Protein AF-A0A142X2Q5-F1 (afdb_monomer_lite)

pLDDT: mean 90.42, std 8.07, range [52.78, 98.62]

Secondary structure (DSSP, 8-state):
-EEEEEEEEEEEETTT-PBP--HHHHHHHTT-EE-SS-HHHH---TTTTTS--EEEEEEEEEEGGGTEEEEEEEEE-SSPPPHHHHHHHHHHHHHHHHTTTTTTTTHHHHHHHTEEEESS-TT-TT----EEEEE-------TTTTHHHHHHTT-HHHHHHHHHTT-----EETTEEHHHHHHHTT-HHHHHHHHHHT--SS---TT---HHHHGGGS-HHHHHHHHHHHHHTT--TT---TTS--HHHHHHHTT-HHHHHHHHHHTT-

Structure (mmCIF, N/CA/C/O backbone):
data_AF-A0A142X2Q5-F1
#
_entry.id   AF-A0A142X2Q5-F1
#
loop_
_atom_site.group_PDB
_atom_site.id
_atom_site.type_symbol
_atom_site.label_atom_id
_atom_site.label_alt_id
_atom_site.label_comp_id
_atom_site.label_asym_id
_atom_site.label_entity_id
_atom_site.label_seq_id
_atom_site.pdbx_PDB_ins_code
_atom_site.Cartn_x
_atom_site.Cartn_y
_atom_site.Cartn_z
_atom_site.occupancy
_atom_site.B_iso_or_equiv
_atom_site.auth_seq_id
_atom_site.auth_comp_id
_atom_site.auth_asym_id
_atom_site.auth_atom_id
_atom_site.pdbx_PDB_model_num
ATOM 1 N N . MET A 1 1 ? -15.231 -9.203 2.018 1.00 94.94 1 MET A N 1
ATOM 2 C CA . MET A 1 1 ? -15.460 -9.462 3.4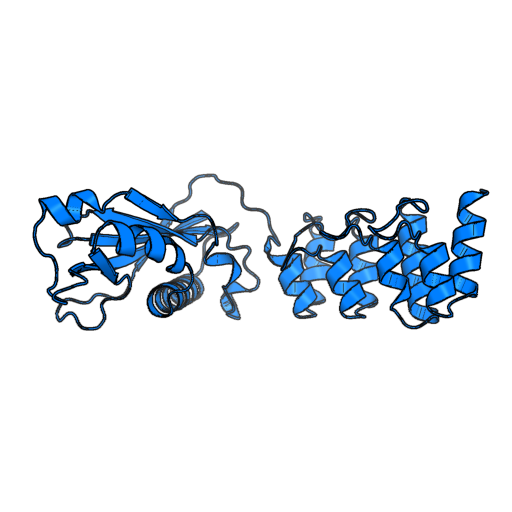57 1.00 94.94 1 MET A CA 1
ATOM 3 C C . MET A 1 1 ? -15.156 -8.205 4.251 1.00 94.94 1 MET A C 1
ATOM 5 O O . MET A 1 1 ? -14.007 -7.770 4.242 1.00 94.94 1 MET A O 1
ATOM 9 N N . LYS A 1 2 ? -16.157 -7.615 4.906 1.00 97.12 2 LYS A N 1
ATOM 10 C CA . LYS A 1 2 ? -15.974 -6.510 5.853 1.00 97.12 2 LYS A CA 1
ATOM 11 C C . LYS A 1 2 ? -15.627 -7.072 7.226 1.00 97.12 2 LYS A C 1
ATOM 13 O O . LYS A 1 2 ? -16.214 -8.064 7.649 1.00 97.12 2 LYS A O 1
ATOM 18 N N . ILE A 1 3 ? -14.685 -6.437 7.911 1.00 97.88 3 ILE A N 1
ATOM 19 C CA . ILE A 1 3 ? -14.237 -6.829 9.246 1.00 97.88 3 ILE A CA 1
ATOM 20 C C . ILE A 1 3 ? -14.350 -5.606 10.151 1.00 97.88 3 ILE A C 1
ATOM 22 O O . ILE A 1 3 ? -13.790 -4.552 9.852 1.00 97.88 3 ILE A O 1
ATOM 26 N N . LEU A 1 4 ? -15.095 -5.739 11.239 1.00 97.19 4 LEU A N 1
ATOM 27 C CA . LEU A 1 4 ? -15.296 -4.696 12.236 1.00 97.19 4 LEU A CA 1
ATOM 28 C C . LEU A 1 4 ? -14.531 -5.084 13.491 1.00 97.19 4 LEU A C 1
ATOM 30 O O . LEU A 1 4 ? -14.943 -6.014 14.178 1.00 97.19 4 LEU A O 1
ATOM 34 N N . VAL A 1 5 ? -13.441 -4.382 13.791 1.00 97.56 5 VAL A N 1
ATOM 35 C CA . VAL A 1 5 ? -12.768 -4.512 15.088 1.00 97.56 5 VAL A CA 1
ATOM 36 C C . VAL A 1 5 ? -13.335 -3.437 15.999 1.00 97.56 5 VAL A C 1
ATOM 38 O O . VAL A 1 5 ? -13.248 -2.258 15.667 1.00 97.56 5 VAL A O 1
ATOM 41 N N . SER A 1 6 ? -13.942 -3.820 17.122 1.00 95.69 6 SER A N 1
ATOM 42 C CA . SER A 1 6 ? -14.548 -2.870 18.057 1.00 95.69 6 SER A CA 1
ATOM 43 C C . SER A 1 6 ? -14.097 -3.100 19.494 1.00 95.69 6 SER A C 1
ATOM 45 O O . SER A 1 6 ? -14.111 -4.228 19.985 1.00 95.69 6 SER A O 1
ATOM 47 N N . GLY A 1 7 ? -13.756 -2.016 20.184 1.00 94.31 7 GLY A N 1
ATOM 48 C CA . GLY A 1 7 ? -13.313 -2.017 21.577 1.00 94.31 7 GLY A CA 1
ATOM 49 C C . GLY A 1 7 ? -14.010 -0.942 22.399 1.00 94.31 7 GLY A C 1
ATOM 50 O O . GLY A 1 7 ? -14.735 -0.099 21.866 1.00 94.31 7 GLY A O 1
ATOM 51 N N . GLN A 1 8 ? -13.815 -0.984 23.713 1.00 93.12 8 GLN A N 1
ATOM 52 C CA . GLN A 1 8 ? -14.229 0.109 24.590 1.00 93.12 8 GLN A CA 1
ATOM 53 C C . GLN A 1 8 ? -13.324 1.321 24.374 1.00 93.12 8 GLN A C 1
ATOM 55 O O . GLN A 1 8 ? -12.124 1.168 24.186 1.00 93.12 8 GLN A O 1
ATOM 60 N N . ALA A 1 9 ? -13.903 2.513 24.457 1.00 92.31 9 ALA A N 1
ATOM 61 C CA . ALA A 1 9 ? -13.169 3.768 24.494 1.00 92.31 9 ALA A CA 1
ATOM 62 C C . ALA A 1 9 ? -13.617 4.578 25.712 1.00 92.31 9 ALA A C 1
ATOM 64 O O . ALA A 1 9 ? -14.703 4.373 26.268 1.00 92.31 9 ALA A O 1
ATOM 65 N N . SER A 1 10 ? -12.790 5.518 26.139 1.00 91.19 10 SER A N 1
ATOM 66 C CA . SER A 1 10 ? -13.139 6.460 27.191 1.00 91.19 10 SER A CA 1
ATOM 67 C C . SER A 1 10 ? -12.768 7.880 26.798 1.00 91.19 10 SER A C 1
ATOM 69 O O . SER A 1 10 ? -12.030 8.111 25.845 1.00 91.19 10 SER A O 1
ATOM 71 N N . ALA A 1 11 ? -13.351 8.834 27.510 1.00 91.62 11 ALA A N 1
ATOM 72 C CA . ALA A 1 11 ? -13.039 10.238 27.352 1.00 91.62 11 ALA A CA 1
ATOM 73 C C . ALA A 1 11 ? -12.718 10.818 28.724 1.00 91.62 11 ALA A C 1
ATOM 75 O O . ALA A 1 11 ? -13.330 10.422 29.723 1.00 91.62 11 ALA A O 1
ATOM 76 N N . HIS A 1 12 ? -11.790 11.757 28.772 1.00 91.50 12 HIS A N 1
ATOM 77 C CA . HIS A 1 12 ? -11.437 12.493 29.974 1.00 91.50 12 HIS A CA 1
ATOM 78 C C . HIS A 1 12 ? -11.366 13.986 29.670 1.00 91.50 12 HIS A C 1
ATOM 80 O O . HIS A 1 12 ? -11.216 14.405 28.528 1.00 91.50 12 HIS A O 1
ATOM 86 N N . ASP A 1 13 ? -11.557 14.794 30.698 1.00 91.38 13 ASP A N 1
ATOM 87 C CA . ASP A 1 13 ? -11.368 16.237 30.611 1.00 91.38 13 ASP A CA 1
ATOM 88 C C . ASP A 1 13 ? -9.861 16.544 30.663 1.00 91.38 13 ASP A C 1
ATOM 90 O O . ASP A 1 13 ? -9.181 16.103 31.591 1.00 91.38 13 ASP A O 1
ATOM 94 N N . ASP A 1 14 ? -9.326 17.257 29.669 1.00 89.12 14 ASP A N 1
ATOM 95 C CA . ASP A 1 14 ? -7.872 17.466 29.526 1.00 89.12 14 ASP A CA 1
ATOM 96 C C . ASP A 1 14 ? -7.277 18.344 30.637 1.00 89.12 14 ASP A C 1
ATOM 98 O O . ASP A 1 14 ? -6.094 18.230 30.965 1.00 89.12 14 ASP A O 1
ATOM 102 N N . GLU A 1 15 ? -8.078 19.230 31.240 1.00 88.25 15 GLU A N 1
ATOM 103 C CA . GLU A 1 15 ? -7.608 20.106 32.318 1.00 88.25 15 GLU A CA 1
ATOM 104 C C . GLU A 1 15 ? -7.522 19.363 33.653 1.00 88.25 15 GLU A C 1
ATOM 106 O O . GLU A 1 15 ? -6.593 19.574 34.439 1.00 88.25 15 GLU A O 1
ATOM 111 N N . THR A 1 16 ? -8.513 18.519 33.935 1.00 91.56 16 THR A N 1
ATOM 112 C CA . THR A 1 16 ? -8.680 17.872 35.244 1.00 91.56 16 THR A CA 1
ATOM 113 C C . THR A 1 16 ? -8.205 16.421 35.275 1.00 91.56 16 THR A C 1
ATOM 115 O O . THR A 1 16 ? -7.905 15.903 36.353 1.00 91.56 16 THR A O 1
ATOM 118 N N . GLY A 1 17 ? -8.130 15.760 34.119 1.00 88.56 17 GLY A N 1
ATOM 119 C CA . GLY A 1 17 ? -7.893 14.322 33.982 1.00 88.56 17 GLY A CA 1
ATOM 120 C C . GLY A 1 17 ? -9.069 13.455 34.444 1.00 88.56 17 GLY A C 1
ATOM 121 O O . GLY A 1 17 ? -8.927 12.236 34.553 1.00 88.56 17 GLY A O 1
ATOM 122 N N . GLU A 1 18 ? -10.224 14.049 34.764 1.00 90.94 18 GLU A N 1
ATOM 123 C CA . GLU A 1 18 ? -11.390 13.300 35.230 1.00 90.94 18 GLU A CA 1
ATOM 124 C C . GLU A 1 18 ? -12.073 12.566 34.070 1.00 90.94 18 GLU A C 1
ATOM 126 O O . GLU A 1 18 ? -12.348 13.143 33.017 1.00 90.94 18 GLU A O 1
ATOM 131 N N . ILE A 1 19 ? -12.402 11.287 34.283 1.00 90.12 19 ILE A N 1
ATOM 132 C CA . ILE A 1 19 ? -13.133 10.482 33.299 1.00 90.12 19 ILE A CA 1
ATOM 133 C C . ILE A 1 19 ? -14.543 11.051 33.118 1.00 90.12 19 ILE A C 1
ATOM 135 O O . ILE A 1 19 ? -15.330 11.165 34.064 1.00 90.12 19 ILE A O 1
ATOM 139 N N . ILE A 1 20 ? -14.902 11.332 31.870 1.00 89.81 20 ILE A N 1
ATOM 140 C CA . ILE A 1 20 ? -16.230 11.796 31.492 1.00 89.81 20 ILE A CA 1
ATOM 141 C C . ILE A 1 20 ? -17.188 10.603 31.506 1.00 89.81 20 ILE A C 1
ATOM 143 O O . ILE A 1 20 ? -17.028 9.629 30.776 1.00 89.81 20 ILE A O 1
ATOM 147 N N . THR A 1 21 ? -18.231 10.699 32.329 1.00 87.94 21 THR A N 1
ATOM 148 C CA . THR A 1 21 ? -19.300 9.687 32.435 1.00 87.94 21 THR A CA 1
ATOM 149 C C . THR A 1 21 ? -20.682 10.233 32.063 1.00 87.94 21 THR A C 1
ATOM 151 O O . THR A 1 21 ? -21.655 9.482 31.997 1.00 87.94 21 THR A O 1
ATOM 154 N N . ASP A 1 22 ? -20.783 11.537 31.786 1.00 88.81 22 ASP A N 1
ATOM 155 C CA . ASP A 1 22 ? -22.031 12.176 31.373 1.00 88.81 22 ASP A CA 1
ATOM 156 C C . ASP A 1 22 ? -22.468 11.696 29.981 1.00 88.81 22 ASP A C 1
ATOM 158 O O . ASP A 1 22 ? -21.784 11.905 28.980 1.00 88.81 22 ASP A O 1
ATOM 162 N N . ALA A 1 23 ? -23.647 11.080 29.908 1.00 87.19 23 ALA A N 1
ATOM 163 C CA . ALA A 1 23 ? -24.139 10.466 28.679 1.00 87.19 23 ALA A CA 1
ATOM 164 C C . ALA A 1 23 ? -24.395 11.475 27.547 1.00 87.19 23 ALA A C 1
ATOM 166 O O . ALA A 1 23 ? -24.290 11.107 26.379 1.00 87.19 23 ALA A O 1
ATOM 167 N N . ALA A 1 24 ? -24.743 12.731 27.851 1.00 87.56 24 ALA A N 1
ATOM 168 C CA . ALA A 1 24 ? -24.970 13.739 26.816 1.00 87.56 24 ALA A CA 1
ATOM 169 C C . ALA A 1 24 ? -23.646 14.176 26.178 1.00 87.56 24 ALA A C 1
ATOM 171 O O . ALA A 1 24 ? -23.563 14.260 24.951 1.00 87.56 24 ALA A O 1
ATOM 172 N N . ARG A 1 25 ? -22.609 14.380 27.000 1.00 87.94 25 ARG A N 1
ATOM 173 C CA . ARG A 1 25 ? -21.241 14.635 26.540 1.00 87.94 25 ARG A CA 1
ATOM 174 C C . ARG A 1 25 ? -20.706 13.465 25.729 1.00 87.94 25 ARG A C 1
ATOM 176 O O . ARG A 1 25 ? -20.352 13.669 24.575 1.00 87.94 25 ARG A O 1
ATOM 183 N N . LEU A 1 26 ? -20.741 12.243 26.258 1.00 88.69 26 LEU A N 1
ATOM 184 C CA . LEU A 1 26 ? -20.259 11.063 25.529 1.00 88.69 26 LEU A CA 1
ATOM 185 C C . LEU A 1 26 ? -21.012 10.866 24.205 1.00 88.69 26 LEU A C 1
ATOM 187 O O . LEU A 1 26 ? -20.400 10.631 23.169 1.00 88.69 26 LEU A O 1
ATOM 191 N N . ARG A 1 27 ? -22.333 11.068 24.186 1.00 88.88 27 ARG A N 1
ATOM 192 C CA . ARG A 1 27 ? -23.116 10.999 22.946 1.00 88.88 27 ARG A CA 1
ATOM 193 C C . ARG A 1 27 ? -22.677 12.020 21.895 1.00 88.88 27 ARG A C 1
ATOM 195 O O . ARG A 1 27 ? -22.766 11.708 20.713 1.00 88.88 27 ARG A O 1
ATOM 202 N N . SER A 1 28 ? -22.229 13.212 22.296 1.00 88.12 28 SER A N 1
ATOM 203 C CA . SER A 1 28 ? -21.720 14.217 21.350 1.00 88.12 28 SER A CA 1
ATOM 204 C C . SER A 1 28 ? -20.393 13.833 20.691 1.00 88.12 28 SER A C 1
ATOM 206 O O . SER A 1 28 ? -20.084 14.388 19.643 1.00 88.12 28 SER A O 1
ATOM 208 N N . LEU A 1 29 ? -19.657 12.870 21.260 1.00 88.12 29 LEU A N 1
ATOM 209 C CA . LEU A 1 29 ? -18.415 12.342 20.681 1.00 88.12 29 LEU A CA 1
ATOM 210 C C . LEU A 1 29 ? -18.677 11.219 19.666 1.00 88.12 29 LEU A C 1
ATOM 212 O O . LEU A 1 29 ? -17.798 10.854 18.891 1.00 88.12 29 LEU A O 1
ATOM 216 N N . GLY A 1 30 ? -19.887 10.653 19.662 1.00 88.62 30 GLY A N 1
ATOM 217 C CA . GLY A 1 30 ? -20.271 9.629 18.699 1.00 88.62 30 GLY A CA 1
ATOM 218 C C . GLY A 1 30 ? -20.310 10.183 17.272 1.00 88.62 30 GLY A C 1
ATOM 219 O O . GLY A 1 30 ? -20.960 11.195 17.013 1.00 88.62 30 GLY A O 1
ATOM 220 N N . GLY A 1 31 ? -19.663 9.481 16.346 1.00 87.75 31 GLY A N 1
ATOM 221 C CA . GLY A 1 31 ? -19.525 9.857 14.939 1.00 87.75 31 GLY A CA 1
ATOM 222 C C . GLY A 1 31 ? -18.232 10.607 14.616 1.00 87.75 31 GLY A C 1
ATOM 223 O O . GLY A 1 31 ? -18.026 10.961 13.456 1.00 87.75 31 GLY A O 1
ATOM 224 N N . LEU A 1 32 ? -17.358 10.847 15.603 1.00 89.56 32 LEU A N 1
ATOM 225 C CA . LEU A 1 32 ? -15.990 11.281 15.328 1.00 89.56 32 LEU A CA 1
ATOM 226 C C . LEU A 1 32 ? -15.282 10.185 14.535 1.00 89.56 32 LEU A C 1
ATOM 228 O O . LEU A 1 32 ? -15.190 9.046 14.989 1.00 89.56 32 LEU A O 1
ATOM 232 N N . ARG A 1 33 ? -14.807 10.526 13.338 1.00 90.81 33 ARG A N 1
ATOM 233 C CA . ARG A 1 33 ? -14.212 9.577 12.401 1.00 90.81 33 ARG A CA 1
ATOM 234 C C . ARG A 1 33 ? -12.959 10.158 11.774 1.00 90.81 33 ARG A C 1
ATOM 236 O O . ARG A 1 33 ? -12.953 11.322 11.379 1.00 90.81 33 ARG A O 1
ATOM 243 N N . TYR A 1 34 ? -11.956 9.308 11.606 1.00 86.94 34 TYR A N 1
ATOM 244 C CA . TYR A 1 34 ? -10.753 9.608 10.852 1.00 86.94 34 TYR A CA 1
ATOM 245 C C . TYR A 1 34 ? -10.461 8.545 9.799 1.00 86.94 34 TYR A C 1
ATOM 247 O O . TYR A 1 34 ? -10.391 7.350 10.086 1.00 86.94 34 TYR A O 1
ATOM 255 N N . ASP A 1 35 ? -10.264 9.006 8.569 1.00 86.75 35 ASP A N 1
ATOM 256 C CA . ASP A 1 35 ? -9.934 8.197 7.398 1.00 86.75 35 ASP A CA 1
ATOM 257 C C . ASP A 1 35 ? -8.732 8.748 6.608 1.00 86.75 35 ASP A C 1
ATOM 259 O O . ASP A 1 35 ? -8.441 8.261 5.515 1.00 86.75 35 ASP A O 1
ATOM 263 N N . GLY A 1 36 ? -8.025 9.743 7.162 1.00 79.50 36 GLY A N 1
ATOM 264 C CA . GLY A 1 36 ? -6.886 10.397 6.514 1.00 79.50 36 GLY A CA 1
ATOM 265 C C . GLY A 1 36 ? -5.633 9.524 6.455 1.00 79.50 36 GLY A C 1
ATOM 266 O O . GLY A 1 36 ? -4.921 9.542 5.451 1.00 79.50 36 GLY A O 1
ATOM 267 N N . ASP A 1 37 ? -5.393 8.728 7.496 1.00 80.88 37 ASP A N 1
ATOM 268 C CA . ASP A 1 37 ? -4.313 7.750 7.546 1.00 80.88 37 ASP A CA 1
ATOM 269 C C . ASP A 1 37 ? -4.813 6.441 8.160 1.00 80.88 37 ASP A C 1
ATOM 271 O O . ASP A 1 37 ? -5.274 6.385 9.298 1.00 80.88 37 ASP A O 1
ATOM 275 N N . LEU A 1 38 ? -4.805 5.392 7.344 1.00 87.88 38 LEU A N 1
ATOM 276 C CA . LEU A 1 38 ? -5.559 4.170 7.583 1.00 87.88 38 LEU A CA 1
ATOM 277 C C . LEU A 1 38 ? -4.715 3.120 8.311 1.00 87.88 38 LEU A C 1
ATOM 279 O O . LEU A 1 38 ? -3.619 2.777 7.859 1.00 87.88 38 LEU A O 1
ATOM 283 N N . CYS A 1 39 ? -5.270 2.504 9.359 1.00 89.06 39 CYS A N 1
ATOM 284 C CA . CYS A 1 39 ? -4.606 1.457 10.144 1.00 89.06 39 CYS A CA 1
ATOM 285 C C . CYS A 1 39 ? -4.063 0.292 9.291 1.00 89.06 39 CYS A C 1
ATOM 287 O O . CYS A 1 39 ? -2.997 -0.256 9.591 1.00 89.06 39 CYS A O 1
ATOM 289 N N . ALA A 1 40 ? -4.736 -0.070 8.186 1.00 89.38 40 ALA A N 1
ATOM 290 C CA . ALA A 1 40 ? -4.278 -1.146 7.302 1.00 89.38 40 ALA A CA 1
ATOM 291 C C . ALA A 1 40 ? -2.898 -0.887 6.670 1.00 89.38 40 ALA A C 1
ATOM 293 O O . ALA A 1 40 ? -2.189 -1.843 6.352 1.00 89.38 40 ALA A O 1
ATOM 294 N N . ASN A 1 41 ? -2.484 0.377 6.515 1.00 82.75 41 ASN A N 1
ATOM 295 C CA . ASN A 1 41 ? -1.169 0.736 5.966 1.00 82.75 41 ASN A CA 1
ATOM 296 C C . ASN A 1 41 ? -0.024 0.258 6.876 1.00 82.75 41 ASN A C 1
ATOM 298 O O . ASN A 1 41 ? 1.065 -0.112 6.415 1.00 82.75 41 ASN A O 1
ATOM 302 N N . TYR A 1 42 ? -0.300 0.206 8.177 1.00 83.50 42 TYR A N 1
ATOM 303 C CA . TYR A 1 42 ? 0.665 -0.086 9.227 1.00 83.50 42 TYR A CA 1
ATOM 304 C C . TYR A 1 42 ? 0.683 -1.551 9.651 1.00 83.50 42 TYR A C 1
ATOM 306 O O . TYR A 1 42 ? 1.572 -1.931 10.405 1.00 83.50 42 TYR A O 1
ATOM 314 N N . LEU A 1 43 ? -0.219 -2.391 9.128 1.00 87.31 43 LEU A N 1
ATOM 315 C CA . LEU A 1 43 ? -0.232 -3.815 9.459 1.00 87.31 43 LEU A CA 1
ATOM 316 C C . LEU A 1 43 ? 1.101 -4.464 9.076 1.00 87.31 43 LEU A C 1
ATOM 318 O O . LEU A 1 43 ? 1.515 -4.432 7.911 1.00 87.31 43 LEU A O 1
ATOM 322 N N . ASP A 1 44 ? 1.775 -5.052 10.053 1.00 80.88 44 ASP A N 1
ATOM 323 C CA . ASP A 1 44 ? 3.022 -5.782 9.867 1.00 80.88 44 ASP A CA 1
ATOM 324 C C . ASP A 1 44 ? 3.030 -7.050 10.719 1.00 80.88 44 ASP A C 1
ATOM 326 O O . ASP A 1 44 ? 3.631 -7.124 11.788 1.00 80.88 44 ASP A O 1
ATOM 330 N N . HIS A 1 45 ? 2.324 -8.068 10.232 1.00 84.50 45 HIS A N 1
ATOM 331 C CA . HIS A 1 45 ? 2.247 -9.363 10.896 1.00 84.50 45 HIS A CA 1
ATOM 332 C C . HIS A 1 45 ? 2.249 -10.478 9.864 1.00 84.50 45 HIS A C 1
ATOM 334 O O . HIS A 1 45 ? 1.551 -10.396 8.853 1.00 84.50 45 HIS A O 1
ATOM 340 N N . GLU A 1 46 ? 3.016 -11.537 10.122 1.00 80.50 46 GLU A N 1
ATOM 341 C CA . GLU A 1 46 ? 3.245 -12.628 9.166 1.00 80.50 46 GLU A CA 1
ATOM 342 C C . GLU A 1 46 ? 1.940 -13.233 8.642 1.00 80.50 46 GLU A C 1
ATOM 344 O O . GLU A 1 46 ? 1.809 -13.467 7.446 1.00 80.50 46 GLU A O 1
ATOM 349 N N . GLN A 1 47 ? 0.942 -13.400 9.512 1.00 83.38 47 GLN A N 1
ATOM 350 C CA . GLN A 1 47 ? -0.350 -13.972 9.123 1.00 83.38 47 GLN A CA 1
ATOM 351 C C . GLN A 1 47 ? -1.222 -13.037 8.276 1.00 83.38 47 GLN A C 1
ATOM 353 O O . GLN A 1 47 ? -2.140 -13.517 7.619 1.00 83.38 47 GLN A O 1
ATOM 358 N N . LEU A 1 48 ? -0.969 -11.724 8.308 1.00 85.69 48 LEU A N 1
ATOM 359 C CA . LEU A 1 48 ? -1.777 -10.717 7.613 1.00 85.69 48 LEU A CA 1
ATOM 360 C C . LEU A 1 48 ? -1.096 -10.177 6.357 1.00 85.69 48 LEU A C 1
ATOM 362 O O . LEU A 1 48 ? -1.781 -9.700 5.462 1.00 85.69 48 LEU A O 1
ATOM 366 N N . ASN A 1 49 ? 0.235 -10.253 6.281 1.00 76.69 49 ASN A N 1
ATOM 367 C CA . ASN A 1 49 ? 1.037 -9.640 5.218 1.00 76.69 49 ASN A CA 1
ATOM 368 C C . ASN A 1 49 ? 0.657 -10.122 3.809 1.00 76.69 49 ASN A C 1
ATOM 370 O O . ASN A 1 49 ? 0.788 -9.363 2.851 1.00 76.69 49 ASN A O 1
ATOM 374 N N . ASP A 1 50 ? 0.165 -11.355 3.697 1.00 75.50 50 ASP A N 1
ATOM 375 C CA . ASP A 1 50 ? -0.229 -11.955 2.421 1.00 75.50 50 ASP A CA 1
ATOM 376 C C . ASP A 1 50 ? -1.756 -11.865 2.183 1.00 75.50 50 ASP A C 1
ATOM 378 O O . ASP A 1 50 ? -2.274 -12.333 1.169 1.00 75.50 50 ASP A O 1
ATOM 382 N N . ILE A 1 51 ? -2.491 -11.213 3.094 1.00 82.25 51 ILE A N 1
ATOM 383 C CA . ILE A 1 51 ? -3.920 -10.916 2.970 1.00 82.25 51 ILE A CA 1
ATOM 384 C C . ILE A 1 51 ? -4.066 -9.450 2.570 1.00 82.25 51 ILE A C 1
ATOM 386 O O . ILE A 1 51 ? -3.498 -8.548 3.179 1.00 82.25 51 ILE A O 1
ATOM 390 N N . SER A 1 52 ? -4.857 -9.178 1.535 1.00 87.69 52 SER A N 1
ATOM 391 C CA . SER A 1 52 ? -5.084 -7.806 1.055 1.00 87.69 52 SER A CA 1
ATOM 392 C C . SER A 1 52 ? -6.099 -7.066 1.925 1.00 87.69 52 SER A C 1
ATOM 394 O O . SER A 1 52 ? -7.186 -6.726 1.468 1.00 87.69 52 SER A O 1
ATOM 396 N N . ILE A 1 53 ? -5.753 -6.868 3.197 1.00 92.62 53 ILE A N 1
ATOM 397 C CA . ILE A 1 53 ? -6.579 -6.146 4.163 1.00 92.62 53 ILE A CA 1
ATOM 398 C C . ILE A 1 53 ? -6.442 -4.650 3.901 1.00 92.62 53 ILE A C 1
ATOM 400 O O . ILE A 1 53 ? -5.349 -4.112 3.998 1.00 92.62 53 ILE A O 1
ATOM 404 N N . VAL A 1 54 ? -7.533 -3.962 3.593 1.00 92.25 54 VAL 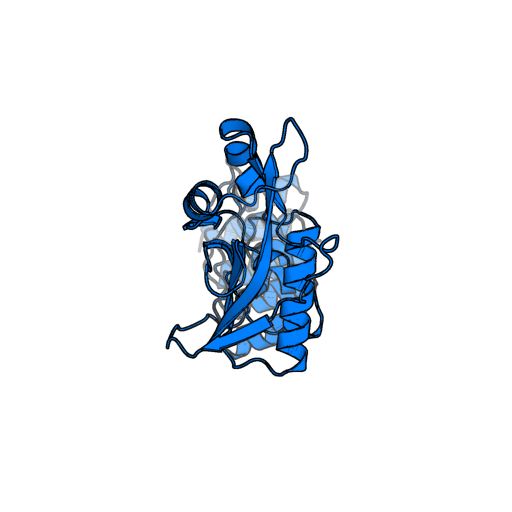A N 1
ATOM 405 C CA . VAL A 1 54 ? -7.564 -2.508 3.365 1.00 92.25 54 VAL A CA 1
ATOM 406 C C . VAL A 1 54 ? -8.500 -1.826 4.360 1.00 92.25 54 VAL A C 1
ATOM 408 O O . VAL A 1 54 ? -9.303 -2.490 5.010 1.00 92.25 54 VAL A O 1
ATOM 411 N N . GLY A 1 55 ? -8.440 -0.498 4.457 1.00 92.44 55 GLY A N 1
ATOM 412 C CA . GLY A 1 55 ? -9.258 0.266 5.402 1.00 92.44 55 GLY A CA 1
ATOM 413 C C . GLY A 1 55 ? -8.579 0.410 6.760 1.00 92.44 55 GLY A C 1
ATOM 414 O O . GLY A 1 55 ? -7.372 0.592 6.841 1.00 92.44 55 GLY A O 1
ATOM 415 N N . GLY A 1 56 ? -9.353 0.350 7.830 1.00 93.19 56 GLY A N 1
ATOM 416 C CA . GLY A 1 56 ? -8.904 0.673 9.175 1.00 93.19 56 GLY A CA 1
ATOM 417 C C . GLY A 1 56 ? -9.068 2.154 9.497 1.00 93.19 56 GLY A C 1
ATOM 418 O O . GLY A 1 56 ? -8.214 2.734 10.152 1.00 93.19 56 GLY A O 1
ATOM 419 N N . ALA A 1 57 ? -10.132 2.775 8.982 1.00 92.38 57 ALA A N 1
ATOM 420 C CA . ALA A 1 57 ? -10.572 4.077 9.472 1.00 92.38 57 ALA A CA 1
ATOM 421 C C . ALA A 1 57 ? -11.064 3.917 10.912 1.00 92.38 57 ALA A C 1
ATOM 423 O O . ALA A 1 57 ? -11.751 2.934 11.194 1.00 92.38 57 ALA A O 1
ATOM 424 N N . ILE A 1 58 ? -10.732 4.872 11.777 1.00 92.31 58 ILE A N 1
ATOM 425 C CA . ILE A 1 58 ? -11.091 4.856 13.196 1.00 92.31 58 ILE A CA 1
ATOM 426 C C . ILE A 1 58 ? -12.353 5.691 13.381 1.00 92.31 58 ILE A C 1
ATOM 428 O O . ILE A 1 58 ? -12.415 6.841 12.946 1.00 92.31 58 ILE A O 1
ATOM 432 N N . GLU A 1 59 ? -13.358 5.127 14.040 1.00 93.44 59 GLU A N 1
ATOM 433 C CA . GLU A 1 59 ? -14.595 5.817 14.389 1.00 93.44 59 GLU A CA 1
ATOM 434 C C . GLU A 1 59 ? -14.940 5.610 15.862 1.00 93.44 59 GLU A C 1
ATOM 436 O O . GLU A 1 59 ? -14.965 4.486 16.364 1.00 93.44 59 GLU A O 1
ATOM 441 N N . VAL A 1 60 ? -15.248 6.703 16.554 1.00 92.94 60 VAL A N 1
ATOM 442 C CA . VAL A 1 60 ? -15.795 6.676 17.907 1.00 92.94 60 VAL A CA 1
ATOM 443 C C . VAL A 1 60 ? -17.310 6.603 17.811 1.00 92.94 60 VAL A C 1
ATOM 445 O O . VAL A 1 60 ? -17.957 7.451 17.198 1.00 92.94 60 VAL A O 1
ATOM 448 N N . VAL A 1 61 ? -17.907 5.606 18.454 1.00 93.25 61 VAL A N 1
ATOM 449 C CA . VAL A 1 61 ? -19.353 5.383 18.453 1.00 93.25 61 VAL A CA 1
ATOM 450 C C . VAL A 1 61 ? -19.905 5.406 19.873 1.00 93.25 61 VAL A C 1
ATOM 452 O O . VAL A 1 61 ? -19.293 4.924 20.824 1.00 93.25 61 VAL A O 1
ATOM 455 N N . TRP A 1 62 ? -21.102 5.966 20.023 1.00 91.06 62 TRP A N 1
ATOM 456 C CA . TRP A 1 62 ? -21.837 5.938 21.284 1.00 91.06 62 TRP A CA 1
ATOM 457 C C . TRP A 1 62 ? -22.738 4.699 21.341 1.00 91.06 62 TRP A C 1
ATOM 459 O O . TRP A 1 62 ? -23.690 4.593 20.564 1.00 91.06 62 TRP A O 1
ATOM 469 N N . ALA A 1 63 ? -22.465 3.793 22.282 1.00 87.88 63 ALA A N 1
ATOM 470 C CA . ALA A 1 63 ? -23.199 2.545 22.492 1.00 87.88 63 ALA A CA 1
ATOM 471 C C . ALA A 1 63 ? -23.801 2.514 23.917 1.00 87.88 63 ALA A C 1
ATOM 473 O O . ALA A 1 63 ? -23.167 2.037 24.865 1.00 87.88 63 ALA A O 1
ATOM 474 N N . PRO A 1 64 ? -25.025 3.045 24.111 1.00 78.44 64 PRO A N 1
ATOM 475 C CA . PRO A 1 64 ? -25.624 3.203 25.441 1.00 78.44 64 PRO A CA 1
ATOM 476 C C . PRO A 1 64 ? -25.933 1.873 26.144 1.00 78.44 64 PRO A C 1
ATOM 478 O O . PRO A 1 64 ? -26.034 1.831 27.366 1.00 78.44 64 PRO A O 1
ATOM 481 N N . ASP A 1 65 ? -26.101 0.795 25.385 1.00 78.75 65 ASP A N 1
ATOM 482 C CA . ASP A 1 65 ? -26.311 -0.576 25.856 1.00 78.75 65 ASP A CA 1
ATOM 483 C C . ASP A 1 65 ? -25.011 -1.281 26.275 1.00 78.75 65 ASP A C 1
ATOM 485 O O . ASP A 1 65 ? -25.068 -2.315 26.939 1.00 78.75 65 ASP A O 1
ATOM 489 N N . GLN A 1 66 ? -23.851 -0.711 25.937 1.00 67.56 66 GLN A N 1
ATOM 490 C CA . GLN A 1 66 ? -22.522 -1.284 26.185 1.00 67.56 66 GLN A CA 1
ATOM 491 C C . GLN A 1 66 ? -21.649 -0.379 27.059 1.00 67.56 66 GLN A C 1
ATOM 493 O O . GLN A 1 66 ? -20.426 -0.366 26.947 1.00 67.56 66 GLN A O 1
ATOM 498 N N . SER A 1 67 ? -22.294 0.369 27.955 1.00 63.09 67 SER A N 1
ATOM 499 C CA . SER A 1 67 ? -21.638 1.165 28.996 1.00 63.09 67 SER A CA 1
ATOM 500 C C . SER A 1 67 ? -20.753 2.313 28.495 1.00 63.09 67 SER A C 1
ATOM 502 O O . SER A 1 67 ? -19.897 2.779 29.246 1.00 63.09 67 SER A O 1
ATOM 504 N N . G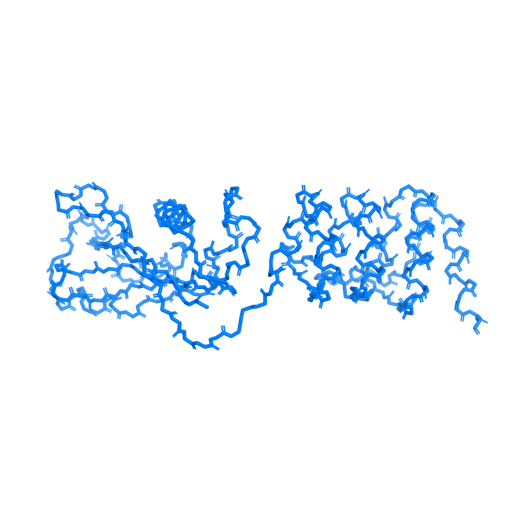LY A 1 68 ? -20.988 2.837 27.286 1.00 82.81 68 GLY A N 1
ATOM 505 C CA . GLY A 1 68 ? -20.471 4.153 26.917 1.00 82.81 68 GLY A CA 1
ATOM 506 C C . GLY A 1 68 ? -19.942 4.280 25.495 1.00 82.81 68 GLY A C 1
ATOM 507 O O . GLY A 1 68 ? -20.627 3.957 24.524 1.00 82.81 68 GLY A O 1
ATOM 508 N N . LEU A 1 69 ? -18.742 4.850 25.384 1.00 91.81 69 LEU A N 1
ATOM 509 C CA . LEU A 1 69 ? -18.049 5.034 24.117 1.00 91.81 69 LEU A CA 1
ATOM 510 C C . LEU A 1 69 ? -17.365 3.748 23.681 1.00 91.81 69 LEU A C 1
ATOM 512 O O . LEU A 1 69 ? -16.839 2.980 24.488 1.00 91.81 69 LEU A O 1
ATOM 516 N N . ARG A 1 70 ? -17.347 3.546 22.373 1.00 93.31 70 ARG A N 1
ATOM 517 C CA . ARG A 1 70 ? -16.583 2.496 21.720 1.00 93.31 70 ARG A CA 1
ATOM 518 C C . ARG A 1 70 ? -15.767 3.093 20.598 1.00 93.31 70 ARG A C 1
ATOM 520 O O . ARG A 1 70 ? -16.138 4.118 20.033 1.00 93.31 70 ARG A O 1
ATOM 527 N N . VAL A 1 71 ? -14.696 2.404 20.261 1.00 93.94 71 VAL A N 1
ATOM 528 C CA . VAL A 1 71 ? -13.924 2.639 19.049 1.00 93.94 71 VAL A CA 1
ATOM 529 C C . VAL A 1 71 ? -14.187 1.492 18.083 1.00 93.94 71 VAL A C 1
ATOM 531 O O . VAL A 1 71 ? -14.357 0.341 18.499 1.00 93.94 71 VAL A O 1
ATOM 534 N N . VAL A 1 72 ? -14.274 1.810 16.799 1.00 95.25 72 VAL A N 1
ATOM 535 C CA . VAL A 1 72 ? -14.460 0.851 15.715 1.00 95.25 72 VAL A CA 1
ATOM 536 C C . VAL A 1 72 ? -13.449 1.149 14.620 1.00 95.25 72 VAL A C 1
ATOM 538 O O . VAL A 1 72 ? -13.375 2.279 14.144 1.00 95.25 72 VAL A O 1
ATOM 541 N N . SER A 1 73 ? -12.722 0.121 14.188 1.00 95.75 73 SER A N 1
ATOM 542 C CA . SER A 1 73 ? -11.929 0.154 12.962 1.00 95.75 73 SER A CA 1
ATOM 543 C C . SER A 1 73 ? -12.560 -0.739 11.899 1.00 95.75 73 SER A C 1
ATOM 545 O O . SER A 1 73 ? -12.809 -1.926 12.127 1.00 95.75 73 SER A O 1
ATOM 547 N N . GLU A 1 74 ? -12.822 -0.164 10.724 1.00 95.50 74 GLU A N 1
ATOM 548 C CA . GLU A 1 74 ? -13.472 -0.866 9.611 1.00 95.50 74 GLU A CA 1
ATOM 549 C C . GLU A 1 74 ? -12.463 -1.319 8.559 1.00 95.50 74 GLU A C 1
ATOM 551 O O . GLU A 1 74 ? -11.919 -0.494 7.825 1.00 95.50 74 GLU A O 1
ATOM 556 N N . TYR A 1 75 ? -12.265 -2.627 8.424 1.00 96.19 75 TYR A N 1
ATOM 557 C CA . TYR A 1 75 ? -11.382 -3.222 7.425 1.00 96.19 75 TYR A CA 1
ATOM 558 C C . TYR A 1 75 ? -12.157 -3.996 6.362 1.00 96.19 75 TYR A C 1
ATOM 560 O O . TYR A 1 75 ? -13.309 -4.388 6.553 1.00 96.19 75 TYR A O 1
ATOM 568 N N . TRP A 1 76 ? -11.488 -4.279 5.248 1.00 95.88 76 TRP A N 1
ATOM 569 C CA . TRP A 1 76 ? -11.990 -5.173 4.213 1.00 95.88 76 TRP A CA 1
ATOM 570 C C . TRP A 1 76 ? -10.904 -6.119 3.723 1.00 95.88 76 TRP A C 1
ATOM 572 O O . TRP A 1 76 ? -9.766 -5.711 3.526 1.00 95.88 76 TRP A O 1
ATOM 582 N N . SER A 1 77 ? -11.279 -7.370 3.476 1.00 94.56 77 SER A N 1
ATOM 583 C CA . SER A 1 77 ? -10.421 -8.425 2.935 1.00 94.56 77 SER A CA 1
ATOM 584 C C . SER A 1 77 ? -11.095 -9.109 1.737 1.00 94.56 77 SER A C 1
ATOM 586 O O . SER A 1 77 ? -12.327 -9.256 1.729 1.00 94.56 77 SER A O 1
ATOM 588 N N . PRO A 1 78 ? -10.321 -9.568 0.729 1.00 91.88 78 PRO A N 1
ATOM 589 C CA . PRO A 1 78 ? -10.853 -10.349 -0.391 1.00 91.88 78 PRO A CA 1
ATOM 590 C C . PRO A 1 78 ? -11.326 -11.750 0.021 1.00 91.88 78 PRO A C 1
ATOM 592 O O . PRO A 1 78 ? -11.957 -12.439 -0.776 1.00 91.88 78 PRO A O 1
ATOM 595 N N . VAL A 1 79 ? -10.992 -12.194 1.235 1.00 91.94 79 VAL A N 1
ATOM 596 C CA . VAL A 1 79 ? -11.325 -13.518 1.774 1.00 91.94 79 VAL A CA 1
ATOM 597 C C . VAL A 1 79 ? -11.823 -13.405 3.211 1.00 91.94 79 VAL A C 1
ATOM 599 O O . VAL A 1 79 ? -11.504 -12.442 3.910 1.00 91.94 79 VAL A O 1
ATOM 602 N N . GLU A 1 80 ? -12.585 -14.399 3.655 1.00 95.00 80 GLU A N 1
ATOM 603 C CA . GLU A 1 80 ? -12.887 -14.587 5.075 1.00 95.00 80 GLU A CA 1
ATOM 604 C C . GLU A 1 80 ? -11.602 -14.946 5.834 1.00 95.00 80 GLU A C 1
ATOM 606 O O . GLU A 1 80 ? -10.845 -15.820 5.404 1.00 95.00 80 GLU A O 1
ATOM 611 N N . LEU A 1 81 ? -11.337 -14.246 6.938 1.00 95.69 81 LEU A N 1
ATOM 612 C CA . LEU A 1 81 ? -10.172 -14.490 7.785 1.00 95.69 81 LEU A CA 1
ATOM 613 C C . LEU A 1 81 ? -10.416 -15.710 8.670 1.00 95.69 81 LEU A C 1
ATOM 615 O O . LEU A 1 81 ? -11.509 -15.896 9.213 1.00 95.69 81 LEU A O 1
ATOM 619 N N . SER A 1 82 ? -9.371 -16.513 8.856 1.00 96.19 82 SER A N 1
ATOM 620 C CA . SER A 1 82 ? -9.360 -17.564 9.869 1.00 96.19 82 SER A CA 1
ATOM 621 C C . SER A 1 82 ? -9.419 -16.965 11.284 1.00 96.19 82 SER A C 1
ATOM 623 O O . SER A 1 82 ? -9.095 -15.790 11.467 1.00 96.19 82 SER A O 1
ATOM 625 N N . PRO A 1 83 ? -9.772 -17.757 12.314 1.00 95.69 83 PRO A N 1
ATOM 626 C CA . PRO A 1 83 ? -9.754 -17.283 13.699 1.00 95.69 83 PRO A CA 1
ATOM 627 C C . PRO A 1 83 ? -8.404 -16.691 14.129 1.00 95.69 83 PRO A C 1
ATOM 629 O O . PRO A 1 83 ? -8.379 -15.645 14.769 1.00 95.69 83 PRO A O 1
ATOM 632 N N . ASP A 1 84 ? -7.290 -17.304 13.717 1.00 95.06 84 ASP A N 1
ATOM 633 C CA . ASP A 1 84 ? -5.945 -16.811 14.041 1.00 95.06 84 ASP A CA 1
ATOM 634 C C . ASP A 1 84 ? -5.649 -15.474 13.340 1.00 95.06 84 ASP A C 1
ATOM 636 O O . ASP A 1 84 ? -5.103 -14.556 13.949 1.00 95.06 84 ASP A O 1
ATOM 640 N N . GLN A 1 85 ? -6.075 -15.327 12.080 1.00 96.00 85 GLN A N 1
ATOM 641 C CA . GLN A 1 85 ? -5.935 -14.076 11.328 1.00 96.00 85 GLN A CA 1
ATOM 642 C C . GLN A 1 85 ? -6.813 -12.965 11.911 1.00 96.00 85 GLN A C 1
ATOM 644 O O . GLN A 1 85 ? -6.376 -11.820 11.986 1.00 96.00 85 GLN A O 1
ATOM 649 N N . LEU A 1 86 ? -8.036 -13.288 12.343 1.00 96.44 86 LEU A N 1
ATOM 650 C CA . LEU A 1 86 ? -8.897 -12.338 13.044 1.00 96.44 86 LEU A CA 1
ATOM 651 C C . LEU A 1 86 ? -8.257 -11.878 14.347 1.00 96.44 86 LEU A C 1
ATOM 653 O O . LEU A 1 86 ? -8.195 -10.676 14.581 1.00 96.44 86 LEU A O 1
ATOM 657 N N . GLN A 1 87 ? -7.737 -12.807 15.151 1.00 95.88 87 GLN A N 1
ATOM 658 C CA . GLN A 1 87 ? -7.049 -12.461 16.391 1.00 95.88 87 GLN A CA 1
ATOM 659 C C . GLN A 1 87 ? -5.835 -11.568 16.116 1.00 95.88 87 GLN A C 1
ATOM 661 O O . GLN A 1 87 ? -5.696 -10.520 16.735 1.00 95.88 87 GLN A O 1
ATOM 666 N N . ALA A 1 88 ? -5.007 -11.915 15.128 1.00 96.00 88 ALA A N 1
ATOM 667 C CA . ALA A 1 88 ? -3.849 -11.109 14.753 1.00 96.00 88 ALA A CA 1
ATOM 668 C C . ALA A 1 88 ? -4.225 -9.695 14.270 1.00 96.00 88 ALA A C 1
ATOM 670 O O . ALA A 1 88 ? -3.492 -8.738 14.527 1.00 96.00 88 ALA A O 1
ATOM 671 N N . LEU A 1 89 ? -5.346 -9.546 13.552 1.00 96.81 89 LEU A N 1
ATOM 672 C CA . LEU A 1 89 ? -5.859 -8.237 13.139 1.00 96.81 89 LEU A CA 1
ATOM 673 C C . LEU A 1 89 ? -6.383 -7.440 14.339 1.00 96.81 89 LEU A C 1
ATOM 675 O O . LEU A 1 89 ? -6.098 -6.246 14.437 1.00 96.81 89 LEU A O 1
ATOM 679 N N . THR A 1 90 ? -7.105 -8.089 15.253 1.00 96.94 90 THR A N 1
ATOM 680 C CA . THR A 1 90 ? -7.581 -7.485 16.503 1.00 96.94 90 THR A CA 1
ATOM 681 C C . THR A 1 90 ? -6.419 -6.981 17.352 1.00 96.94 90 THR A C 1
ATOM 683 O O . THR A 1 90 ? -6.422 -5.815 17.736 1.00 96.94 90 THR A O 1
ATOM 686 N N . ASP A 1 91 ? -5.399 -7.812 17.579 1.00 95.06 91 ASP A N 1
ATOM 687 C CA . ASP A 1 91 ? -4.239 -7.475 18.411 1.00 95.06 91 ASP A CA 1
ATOM 688 C C . ASP A 1 91 ? -3.450 -6.297 17.829 1.00 95.06 91 ASP A C 1
ATOM 690 O O . ASP A 1 91 ? -3.074 -5.375 18.552 1.00 95.06 91 ASP A O 1
ATOM 694 N N . GLN A 1 92 ? -3.236 -6.279 16.508 1.00 94.12 92 GLN A N 1
ATOM 695 C CA . GLN A 1 92 ? -2.585 -5.140 15.858 1.00 94.12 92 GLN A CA 1
ATOM 696 C C . GLN A 1 92 ? -3.430 -3.873 15.901 1.00 94.12 92 GLN A C 1
ATOM 698 O O . GLN A 1 92 ? -2.881 -2.799 16.119 1.00 94.12 92 GLN A O 1
ATOM 703 N N . THR A 1 93 ? -4.744 -3.985 15.710 1.00 94.56 93 THR A N 1
ATOM 704 C CA . THR A 1 93 ? -5.641 -2.827 15.793 1.00 94.56 93 THR A CA 1
ATOM 705 C C . THR A 1 93 ? -5.634 -2.239 17.203 1.00 94.56 93 THR A C 1
ATOM 707 O O . THR A 1 93 ? -5.546 -1.026 17.356 1.00 94.56 93 THR A O 1
ATOM 710 N N . LEU A 1 94 ? -5.652 -3.089 18.234 1.00 94.19 94 LEU A N 1
ATOM 711 C CA . LEU A 1 94 ? -5.533 -2.661 19.626 1.00 94.19 94 LEU A CA 1
ATOM 712 C C . LEU A 1 94 ? -4.194 -1.967 19.895 1.00 94.19 94 LEU A C 1
ATOM 714 O O . LEU A 1 94 ? -4.170 -0.921 20.539 1.00 94.19 94 LEU A O 1
ATOM 718 N N . GLY A 1 95 ? -3.092 -2.531 19.392 1.00 91.19 95 GLY A N 1
ATOM 719 C CA . GLY A 1 95 ? -1.775 -1.901 19.479 1.00 91.19 95 GLY A CA 1
ATOM 720 C C . GLY A 1 95 ? -1.752 -0.531 18.802 1.00 91.19 95 GLY A C 1
ATOM 721 O O . GLY A 1 95 ? -1.234 0.420 19.367 1.00 91.19 95 GLY A O 1
ATOM 722 N N . GLN A 1 96 ? -2.389 -0.400 17.637 1.00 90.12 96 GLN A N 1
ATOM 723 C CA . GLN A 1 96 ? -2.477 0.868 16.914 1.00 90.12 96 GLN A CA 1
ATOM 724 C C . GLN A 1 96 ? -3.293 1.921 17.667 1.00 90.12 96 GLN A C 1
ATOM 726 O O . GLN A 1 96 ? -2.832 3.055 17.765 1.00 90.12 96 GLN A O 1
ATOM 731 N N . TRP A 1 97 ? -4.444 1.548 18.238 1.00 90.62 97 TRP A N 1
ATOM 732 C CA . TRP A 1 97 ? -5.196 2.423 19.142 1.00 90.62 97 TRP A CA 1
ATOM 733 C C . TRP A 1 97 ? -4.323 2.842 20.332 1.00 90.62 97 TRP A C 1
ATOM 735 O O . TRP A 1 97 ? -4.148 4.021 20.579 1.00 90.62 97 TRP A O 1
ATOM 745 N N . SER A 1 98 ? -3.668 1.898 21.011 1.00 88.69 98 SER A N 1
ATOM 746 C CA . SER A 1 98 ? -2.821 2.210 22.171 1.00 88.69 98 SER A CA 1
ATOM 747 C C . SER A 1 98 ? -1.600 3.083 21.855 1.00 88.69 98 SER A C 1
ATOM 749 O O . SER A 1 98 ? -1.166 3.843 22.720 1.00 88.69 98 SER A O 1
ATOM 751 N N . ASP A 1 99 ? -0.989 2.922 20.682 1.00 83.62 99 ASP A N 1
ATOM 752 C CA . ASP A 1 99 ? 0.244 3.621 20.294 1.00 83.62 99 ASP A CA 1
ATOM 753 C C . ASP A 1 99 ? -0.031 5.000 19.673 1.00 83.62 99 ASP A C 1
ATOM 755 O O . ASP A 1 99 ? 0.897 5.687 19.234 1.00 83.62 99 ASP A O 1
ATOM 759 N N . GLY A 1 100 ? -1.297 5.406 19.588 1.00 75.56 100 GLY A N 1
ATOM 760 C CA . GLY A 1 100 ? -1.685 6.638 18.921 1.00 75.56 100 GLY A CA 1
ATOM 761 C C . GLY A 1 100 ? -1.561 6.584 17.396 1.00 75.56 100 GLY A C 1
ATOM 762 O O . GLY A 1 100 ? -1.569 7.620 16.722 1.00 75.56 100 GLY A O 1
ATOM 763 N N . ILE A 1 101 ? -1.422 5.389 16.813 1.00 66.44 101 ILE A N 1
ATOM 764 C CA . ILE A 1 101 ? -1.306 5.208 15.364 1.00 66.44 101 ILE A CA 1
ATOM 765 C C . ILE A 1 101 ? -2.680 5.441 14.752 1.00 66.44 101 ILE A C 1
ATOM 767 O O . ILE A 1 101 ? -3.614 4.662 14.925 1.00 66.44 101 ILE A O 1
ATOM 771 N N . GLY A 1 102 ? -2.775 6.541 14.013 1.00 56.34 102 GLY A N 1
ATOM 772 C CA . GLY A 1 102 ? -4.047 7.047 13.534 1.00 56.34 102 GLY A CA 1
ATOM 773 C C . GLY A 1 102 ? -4.811 7.873 14.569 1.00 56.34 102 GLY A C 1
ATOM 774 O O . GLY A 1 102 ? -5.861 8.355 14.186 1.00 56.34 102 GLY A O 1
ATOM 775 N N . GLU A 1 103 ? -4.319 8.092 15.804 1.00 52.78 103 GLU A N 1
ATOM 776 C CA . GLU A 1 103 ? -4.954 8.950 16.838 1.00 52.78 103 GLU A CA 1
ATOM 777 C C . GLU A 1 103 ? -4.520 10.417 16.793 1.00 52.78 103 GLU A C 1
ATOM 779 O O . GLU A 1 103 ? -5.265 11.282 17.254 1.00 52.78 103 GLU A O 1
ATOM 784 N N . GLY A 1 104 ? -3.407 10.731 16.114 1.00 54.09 104 GLY A N 1
ATOM 785 C CA . GLY A 1 104 ? -3.067 12.117 15.747 1.00 54.09 104 GLY A CA 1
ATOM 786 C C . GLY A 1 104 ? -4.166 12.823 14.928 1.00 54.09 104 GLY A C 1
ATOM 787 O O . GLY A 1 104 ? -4.064 14.001 14.598 1.00 54.09 104 GLY A O 1
ATOM 788 N N . CYS A 1 105 ? -5.231 12.096 14.591 1.00 58.34 105 CYS A N 1
ATOM 789 C CA . CYS A 1 105 ? -6.458 12.584 14.003 1.00 58.34 105 CYS A CA 1
ATOM 790 C C . CYS A 1 105 ? -7.382 13.364 14.932 1.00 58.34 105 CYS A C 1
ATOM 792 O O . CYS A 1 105 ? -8.135 14.210 14.449 1.00 58.34 105 CYS A O 1
ATOM 794 N N . PHE A 1 106 ? -7.370 13.063 16.230 1.00 73.44 106 PHE A N 1
ATOM 795 C CA . PHE A 1 106 ? -8.222 13.742 17.193 1.00 73.44 106 PHE A CA 1
ATOM 796 C C . PHE A 1 106 ? -7.454 14.805 17.958 1.00 73.44 106 PHE A C 1
ATOM 798 O O . PHE A 1 106 ? -8.098 15.590 18.625 1.00 73.44 106 PHE A O 1
ATOM 805 N N . ASP A 1 107 ? -6.134 14.925 17.804 1.00 75.25 107 ASP A N 1
ATOM 806 C CA . ASP A 1 107 ? -5.333 15.941 18.500 1.00 75.25 107 ASP A CA 1
ATOM 807 C C . ASP A 1 107 ? -5.868 17.366 18.300 1.00 75.25 107 ASP A C 1
ATOM 809 O O . ASP A 1 107 ? -6.025 18.108 19.270 1.00 75.25 107 ASP A O 1
ATOM 813 N N . GLU A 1 108 ? -6.182 17.752 17.058 1.00 76.19 108 GLU A N 1
ATOM 814 C CA . GLU A 1 108 ? -6.771 19.068 16.768 1.00 76.19 108 GLU A CA 1
ATOM 815 C C . GLU A 1 108 ? -8.148 19.216 17.431 1.00 76.19 108 GLU A C 1
ATOM 817 O O . GLU A 1 108 ? -8.440 20.234 18.057 1.00 76.19 108 GLU A O 1
ATOM 822 N N . TRP A 1 109 ? -8.980 18.174 17.360 1.00 82.94 109 TRP A N 1
ATOM 823 C CA . TRP A 1 109 ? -10.315 18.174 17.954 1.00 82.94 109 TRP A CA 1
ATOM 824 C C . TRP A 1 109 ? -10.280 18.201 19.493 1.00 82.94 109 TRP A C 1
ATOM 826 O O . TRP A 1 109 ? -11.052 18.930 20.120 1.00 82.94 109 TRP A O 1
ATOM 836 N N . SER A 1 110 ? -9.381 17.443 20.115 1.00 84.56 110 SER A N 1
ATOM 837 C CA . SER A 1 110 ? -9.174 17.375 21.561 1.00 84.56 110 SER A CA 1
ATOM 838 C C . SER A 1 110 ? -8.692 18.727 22.079 1.00 84.56 110 SER A C 1
ATOM 840 O O . SER A 1 110 ? -9.266 19.256 23.026 1.00 84.56 110 SER A O 1
ATOM 842 N N . GLN A 1 111 ? -7.747 19.372 21.379 1.00 84.06 111 GLN A N 1
ATOM 843 C CA . GLN A 1 111 ? -7.291 20.731 21.703 1.00 84.06 111 GLN A CA 1
ATOM 844 C C . GLN A 1 111 ? -8.418 21.771 21.641 1.00 84.06 111 GLN A C 1
ATOM 846 O O . GLN A 1 111 ? -8.467 22.676 22.475 1.00 84.06 111 GLN A O 1
ATOM 851 N N . GLU A 1 112 ? -9.322 21.670 20.664 1.00 85.19 112 GLU A N 1
ATOM 852 C CA . GLU A 1 112 ? -10.455 22.593 20.529 1.00 85.19 112 GLU A CA 1
ATOM 853 C C . GLU A 1 112 ? -11.577 22.326 21.543 1.00 85.19 112 GLU A C 1
ATOM 855 O O . GLU A 1 112 ? -12.248 23.263 21.988 1.00 85.19 112 GLU A O 1
ATOM 860 N N . SER A 1 113 ? -11.803 21.061 21.903 1.00 87.06 113 SER A N 1
ATOM 861 C CA . SER A 1 113 ? -12.899 20.637 22.782 1.00 87.06 113 SER A CA 1
ATOM 862 C C . SER A 1 113 ? -12.527 20.588 24.268 1.00 87.06 113 SER A C 1
ATOM 864 O O . SER A 1 113 ? -13.426 20.661 25.110 1.00 87.06 113 SER A O 1
ATOM 866 N N . GLY A 1 114 ? -11.233 20.485 24.588 1.00 89.31 114 GLY A N 1
ATOM 867 C CA . GLY A 1 114 ? -10.716 20.221 25.935 1.00 89.31 114 GLY A CA 1
ATOM 868 C C . GLY A 1 114 ? -10.994 18.797 26.426 1.00 89.31 114 GLY A C 1
ATOM 869 O O . GLY A 1 114 ? -11.091 18.576 27.636 1.00 89.31 114 GLY A O 1
ATOM 870 N N . ILE A 1 115 ? -11.218 17.854 25.508 1.00 89.75 115 ILE A N 1
ATOM 871 C CA . ILE A 1 115 ? -11.574 16.466 25.812 1.00 89.75 115 ILE A CA 1
ATOM 872 C C . ILE A 1 115 ? -10.547 15.532 25.181 1.00 89.75 115 ILE A C 1
ATOM 874 O O . ILE A 1 115 ? -10.466 15.442 23.959 1.00 89.75 115 ILE A O 1
ATOM 878 N N . GLY A 1 116 ? -9.858 14.762 26.014 1.00 89.69 116 GLY A N 1
ATOM 879 C CA . GLY A 1 116 ? -8.974 13.688 25.594 1.00 89.69 116 GLY A CA 1
ATOM 880 C C . GLY A 1 116 ? -9.750 12.398 25.353 1.00 89.69 116 GLY A C 1
ATOM 881 O O . GLY A 1 116 ? -10.640 12.029 26.128 1.00 89.69 116 GLY A O 1
ATOM 882 N N . LEU A 1 117 ? -9.404 11.690 24.280 1.00 89.94 117 LEU A N 1
ATOM 883 C CA . LEU A 1 117 ? -9.920 10.359 23.968 1.00 89.94 117 LEU A CA 1
ATOM 884 C C . LEU A 1 117 ? -8.868 9.305 24.307 1.00 89.94 117 LEU A C 1
ATOM 886 O O . LEU A 1 117 ? -7.687 9.493 24.048 1.00 89.94 117 LEU A O 1
ATOM 890 N N . ASP A 1 118 ? -9.319 8.197 24.882 1.00 90.50 118 ASP A N 1
ATOM 891 C CA . ASP A 1 118 ? -8.513 7.004 25.130 1.00 90.50 118 ASP A CA 1
ATOM 892 C C . ASP A 1 118 ? -9.214 5.820 24.459 1.00 90.50 118 ASP A C 1
ATOM 894 O O . ASP A 1 118 ? -10.277 5.371 24.911 1.00 90.50 118 ASP A O 1
ATOM 898 N N . LEU A 1 119 ? -8.657 5.358 23.339 1.00 90.50 119 LEU A N 1
ATOM 899 C CA . LEU A 1 119 ? -9.233 4.290 22.521 1.00 90.50 119 LEU A CA 1
ATOM 900 C C . LEU A 1 119 ? -8.820 2.886 23.000 1.00 90.50 119 LEU A C 1
ATOM 902 O O . LEU A 1 119 ? -9.335 1.891 22.488 1.00 90.50 119 LEU A O 1
ATOM 906 N N . ALA A 1 120 ? -7.936 2.788 23.999 1.00 89.12 120 ALA A N 1
ATOM 907 C CA . ALA A 1 120 ? -7.501 1.533 24.604 1.00 89.12 120 ALA A CA 1
ATOM 908 C C . ALA A 1 120 ? -7.392 1.664 26.141 1.00 89.12 120 ALA A C 1
ATOM 910 O O . ALA A 1 120 ? -6.300 1.557 26.705 1.00 89.12 120 ALA A O 1
ATOM 911 N N . PRO A 1 121 ? -8.524 1.848 26.854 1.00 86.62 121 PRO A N 1
ATOM 912 C CA . PRO A 1 121 ? -8.527 2.240 28.261 1.00 86.62 121 PRO A CA 1
ATOM 913 C C . PRO A 1 121 ? -8.249 1.071 29.220 1.00 86.62 121 PRO A C 1
ATOM 915 O O . PRO A 1 121 ? -9.094 0.700 30.041 1.00 86.62 121 PRO A O 1
ATOM 918 N N . PHE A 1 122 ? -7.039 0.506 29.161 1.00 87.38 122 PHE A N 1
ATOM 919 C CA . PHE A 1 122 ? -6.592 -0.655 29.949 1.00 87.38 122 PHE A CA 1
ATOM 920 C C . PHE A 1 122 ? -6.684 -0.456 31.465 1.00 87.38 122 PHE A C 1
ATOM 922 O O . PHE A 1 122 ? -6.702 -1.421 32.224 1.00 87.38 122 PHE A O 1
ATOM 929 N N . ALA A 1 123 ? -6.707 0.798 31.924 1.00 81.44 123 ALA A N 1
ATOM 930 C CA . ALA A 1 123 ? -6.788 1.140 33.339 1.00 81.44 123 ALA A CA 1
ATOM 931 C C . ALA A 1 123 ? -8.189 0.931 33.945 1.00 81.44 123 ALA A C 1
ATOM 933 O O . ALA A 1 123 ? -8.349 1.064 35.159 1.00 81.44 123 ALA A O 1
ATOM 934 N N . ARG A 1 124 ? -9.211 0.641 33.131 1.00 80.06 124 ARG A N 1
ATOM 935 C CA . ARG A 1 124 ? -10.576 0.411 33.612 1.00 80.06 124 ARG A CA 1
ATOM 936 C C . ARG A 1 124 ? -10.745 -0.992 34.192 1.00 80.06 124 ARG A C 1
ATOM 938 O O . ARG A 1 124 ? -10.384 -1.981 33.567 1.00 80.06 124 ARG A O 1
ATOM 945 N N . ASP A 1 125 ? -11.417 -1.082 35.339 1.00 81.88 125 ASP A N 1
ATOM 946 C CA . ASP A 1 125 ? -11.739 -2.367 35.980 1.00 81.88 125 ASP A CA 1
ATOM 947 C C . ASP A 1 125 ? -12.702 -3.237 35.146 1.00 81.88 125 ASP A C 1
ATOM 949 O O . ASP A 1 125 ? -12.734 -4.457 35.300 1.00 81.88 125 ASP A O 1
ATOM 953 N N . ASP A 1 126 ? -13.508 -2.615 34.282 1.00 84.81 126 ASP A N 1
ATOM 954 C CA . ASP A 1 126 ? -14.460 -3.270 33.380 1.00 84.81 126 ASP A CA 1
ATOM 955 C C . ASP A 1 126 ? -13.934 -3.413 31.942 1.00 84.81 126 ASP A C 1
ATOM 957 O O . ASP A 1 126 ? -14.738 -3.639 31.028 1.00 84.81 126 ASP A O 1
ATOM 961 N N . TYR A 1 127 ? -12.614 -3.273 31.747 1.00 86.31 127 TYR A N 1
ATOM 962 C CA . TYR A 1 127 ? -11.982 -3.375 30.437 1.00 86.31 127 TYR A CA 1
ATOM 963 C C . TYR A 1 127 ? -12.236 -4.744 29.794 1.00 86.31 127 TYR A C 1
ATOM 965 O O . TYR A 1 127 ? -12.051 -5.793 30.418 1.00 86.31 127 TYR A O 1
ATOM 973 N N . GLN A 1 128 ? -12.657 -4.727 28.533 1.00 89.50 128 GLN A N 1
ATOM 974 C CA . GLN A 1 128 ? -12.815 -5.910 27.697 1.00 89.50 128 GLN A CA 1
ATOM 975 C C . GLN A 1 128 ? -11.974 -5.755 26.440 1.00 89.50 128 GLN A C 1
ATOM 977 O O . GLN A 1 128 ? -12.050 -4.724 25.765 1.00 89.50 128 GLN A O 1
ATOM 982 N N . ASP A 1 129 ? -11.233 -6.813 26.114 1.00 90.06 129 ASP A N 1
ATOM 983 C CA . ASP A 1 129 ? -10.476 -6.879 24.873 1.00 90.06 129 ASP A CA 1
ATOM 984 C C . ASP A 1 129 ? -11.403 -6.654 23.668 1.00 90.06 129 ASP A C 1
ATOM 986 O O . ASP A 1 129 ? -12.574 -7.067 23.682 1.00 90.06 129 ASP A O 1
ATOM 990 N N . PRO A 1 130 ? -10.902 -5.995 22.613 1.00 94.88 130 PRO A N 1
ATOM 991 C CA . PRO A 1 130 ? -11.688 -5.773 21.421 1.00 94.88 130 PRO A CA 1
ATOM 992 C C . PRO A 1 130 ? -12.093 -7.080 20.751 1.00 94.88 130 PRO A C 1
ATOM 994 O O . PRO A 1 130 ? -11.414 -8.104 20.817 1.00 94.88 130 PRO A O 1
ATOM 997 N N . VAL A 1 131 ? -13.217 -7.013 20.052 1.00 95.00 131 VAL A N 1
ATOM 998 C CA . VAL A 1 131 ? -13.777 -8.130 19.296 1.00 95.00 131 VAL A CA 1
ATOM 999 C C . VAL A 1 131 ? -13.775 -7.799 17.814 1.00 95.00 131 VAL A C 1
ATOM 1001 O O . VAL A 1 131 ? -14.023 -6.653 17.433 1.00 95.00 131 VAL A O 1
ATOM 1004 N N . ALA A 1 132 ? -13.519 -8.809 16.983 1.00 97.12 132 ALA A N 1
ATOM 1005 C CA . ALA A 1 132 ? -13.633 -8.701 15.537 1.00 97.12 132 ALA A CA 1
ATOM 1006 C C . ALA A 1 132 ? -14.838 -9.489 15.025 1.00 97.12 132 ALA A C 1
ATOM 1008 O O . ALA A 1 132 ? -15.004 -10.670 15.335 1.00 97.12 132 ALA A O 1
ATOM 1009 N N . GLU A 1 133 ? -15.647 -8.844 14.194 1.00 96.50 133 GLU A N 1
ATOM 1010 C CA . GLU A 1 133 ? -16.783 -9.455 13.511 1.00 96.50 133 GLU A CA 1
ATOM 1011 C C . GLU A 1 133 ? -16.585 -9.385 11.998 1.00 96.50 133 GLU A C 1
ATOM 1013 O O . GLU A 1 133 ? -16.090 -8.387 11.477 1.00 96.50 133 GLU A O 1
ATOM 1018 N N . GLN A 1 134 ? -16.982 -10.442 11.286 1.00 97.00 134 GLN A N 1
ATOM 1019 C CA . GLN A 1 134 ? -16.923 -10.506 9.827 1.00 97.00 134 GLN A CA 1
ATOM 1020 C C . GLN A 1 134 ? -18.333 -10.495 9.246 1.00 97.00 134 GLN A C 1
ATOM 1022 O O . GLN A 1 134 ? -19.184 -11.288 9.650 1.00 97.00 134 GLN A O 1
ATOM 1027 N N . VAL A 1 135 ? -18.573 -9.605 8.289 1.00 96.25 135 VAL A N 1
ATOM 1028 C CA . VAL A 1 135 ? -19.843 -9.497 7.571 1.00 96.25 135 VAL A CA 1
ATOM 1029 C C . VAL A 1 135 ? -19.543 -9.399 6.086 1.00 96.25 135 VAL A C 1
ATOM 1031 O O . VAL A 1 135 ? -18.720 -8.589 5.658 1.00 96.25 135 VAL A O 1
ATOM 1034 N N . ASP A 1 136 ? -20.213 -10.220 5.284 1.00 93.62 136 ASP A N 1
ATOM 1035 C CA . ASP A 1 136 ? -20.130 -10.072 3.838 1.00 93.62 136 ASP A CA 1
ATOM 1036 C C . ASP A 1 136 ? -21.004 -8.892 3.395 1.00 93.62 136 ASP A C 1
ATOM 1038 O O . ASP A 1 136 ? -22.217 -8.892 3.612 1.00 93.62 136 ASP A O 1
ATOM 1042 N N . ASP A 1 137 ? -20.370 -7.860 2.842 1.00 94.69 137 ASP A N 1
ATOM 1043 C CA . ASP A 1 137 ? -21.013 -6.646 2.337 1.00 94.69 137 ASP A CA 1
ATOM 1044 C C . ASP A 1 137 ? -20.965 -6.552 0.803 1.00 94.69 137 ASP A C 1
ATOM 1046 O O . ASP A 1 137 ? -21.182 -5.473 0.250 1.00 94.69 137 ASP A O 1
ATOM 1050 N N . ASP A 1 138 ? -20.651 -7.663 0.121 1.00 90.88 138 ASP A N 1
ATOM 1051 C CA . ASP A 1 138 ? -20.482 -7.776 -1.336 1.00 90.88 138 ASP A CA 1
ATOM 1052 C C . ASP A 1 138 ? -19.414 -6.828 -1.926 1.00 90.88 138 ASP A C 1
ATOM 1054 O O . ASP A 1 138 ? -19.285 -6.700 -3.150 1.00 90.88 138 ASP A O 1
ATOM 1058 N N . ARG A 1 139 ? -18.613 -6.152 -1.086 1.00 91.12 139 ARG A N 1
ATOM 1059 C CA . ARG A 1 139 ? -17.568 -5.244 -1.558 1.00 91.12 139 ARG A CA 1
ATOM 1060 C C . ARG A 1 139 ? -16.421 -6.037 -2.167 1.00 91.12 139 ARG A C 1
ATOM 1062 O O . ARG A 1 139 ? -15.770 -6.846 -1.502 1.00 91.12 139 ARG A O 1
ATOM 1069 N N . GLU A 1 140 ? -16.103 -5.714 -3.415 1.00 88.44 140 GLU A N 1
ATOM 1070 C CA . GLU A 1 140 ? -14.893 -6.205 -4.060 1.00 88.44 140 GLU A CA 1
ATOM 1071 C C . GLU A 1 140 ? -13.658 -5.528 -3.450 1.00 88.44 140 GLU A C 1
ATOM 1073 O O . GLU A 1 140 ? -13.560 -4.299 -3.371 1.00 88.44 140 GLU A O 1
ATOM 1078 N N . VAL A 1 141 ? -12.713 -6.350 -2.999 1.00 88.31 141 VAL A N 1
ATOM 1079 C CA . VAL A 1 141 ? -11.445 -5.903 -2.422 1.00 88.31 141 VAL A CA 1
ATOM 1080 C C . VAL A 1 141 ? -10.325 -6.332 -3.363 1.00 88.31 141 VAL A C 1
ATOM 1082 O O . VAL A 1 141 ? -10.202 -7.532 -3.629 1.00 88.31 141 VAL A O 1
ATOM 1085 N N . PRO A 1 142 ? -9.500 -5.397 -3.867 1.00 80.81 142 PRO A N 1
ATOM 1086 C CA . PRO A 1 142 ? -8.379 -5.744 -4.725 1.00 80.81 142 PRO A CA 1
ATOM 1087 C C . PRO A 1 142 ? -7.434 -6.725 -4.033 1.00 80.81 142 PRO A C 1
ATOM 1089 O O . PRO A 1 142 ? -7.003 -6.508 -2.898 1.00 80.81 142 PRO A O 1
ATOM 1092 N N . ARG A 1 143 ? -7.075 -7.796 -4.740 1.00 79.69 143 ARG A N 1
ATOM 1093 C CA . ARG A 1 143 ? -5.957 -8.651 -4.339 1.00 79.69 143 ARG A CA 1
ATOM 1094 C C . ARG A 1 143 ? -4.647 -7.887 -4.539 1.00 79.69 143 ARG A C 1
ATOM 1096 O O . ARG A 1 143 ? -4.522 -7.104 -5.475 1.00 79.69 143 ARG A O 1
ATOM 1103 N N . PHE A 1 144 ? -3.678 -8.134 -3.668 1.00 81.62 144 PHE A N 1
ATOM 1104 C CA . PHE A 1 144 ? -2.362 -7.494 -3.632 1.00 81.62 144 PHE A CA 1
ATOM 1105 C C . PHE A 1 144 ? -2.397 -5.975 -3.411 1.00 81.62 144 PHE A C 1
ATOM 1107 O O . PHE A 1 144 ? -1.511 -5.260 -3.872 1.00 81.62 144 PHE A O 1
ATOM 1114 N N . ALA A 1 145 ? -3.369 -5.477 -2.636 1.00 79.94 145 ALA A N 1
ATOM 1115 C CA . ALA A 1 145 ? -3.454 -4.057 -2.267 1.00 79.94 145 ALA A CA 1
ATOM 1116 C C . ALA A 1 145 ? -2.144 -3.498 -1.664 1.00 79.94 145 ALA A C 1
ATOM 1118 O O . ALA A 1 145 ? -1.830 -2.323 -1.831 1.00 79.94 145 ALA A O 1
ATOM 1119 N N . HIS A 1 146 ? -1.339 -4.365 -1.039 1.00 83.38 146 HIS A N 1
ATOM 1120 C CA . HIS A 1 146 ? -0.049 -4.035 -0.420 1.00 83.38 146 HIS A CA 1
ATOM 1121 C C . HIS A 1 146 ? 1.172 -4.407 -1.269 1.00 83.38 146 HIS A C 1
ATOM 1123 O O . HIS A 1 146 ? 2.276 -4.534 -0.735 1.00 83.38 146 HIS A O 1
ATOM 1129 N N . LEU A 1 147 ? 1.020 -4.588 -2.586 1.00 89.62 147 LEU A N 1
ATOM 1130 C CA . LEU A 1 147 ? 2.112 -5.027 -3.465 1.00 89.62 147 LEU A CA 1
ATOM 1131 C C . LEU A 1 147 ? 3.361 -4.143 -3.341 1.00 89.62 147 LEU A C 1
ATOM 1133 O O . LEU A 1 147 ? 4.474 -4.653 -3.247 1.00 89.62 147 LEU A O 1
ATOM 1137 N N . ALA A 1 148 ? 3.198 -2.820 -3.286 1.00 89.50 148 ALA A N 1
ATOM 1138 C CA . ALA A 1 148 ? 4.323 -1.898 -3.144 1.00 89.50 148 ALA A CA 1
ATOM 1139 C C . ALA A 1 148 ? 5.082 -2.086 -1.811 1.00 89.50 148 ALA A C 1
ATOM 1141 O O . ALA A 1 148 ? 6.314 -2.053 -1.792 1.00 89.50 148 ALA A O 1
ATOM 1142 N N . LYS A 1 149 ? 4.374 -2.396 -0.715 1.00 87.69 149 LYS A N 1
ATOM 1143 C CA . LYS A 1 149 ? 4.984 -2.769 0.573 1.00 87.69 149 LYS A CA 1
ATOM 1144 C C . LYS A 1 149 ? 5.720 -4.109 0.473 1.00 87.69 149 LYS A C 1
ATOM 1146 O O . LYS A 1 149 ? 6.831 -4.236 0.986 1.00 87.69 149 LYS A O 1
ATOM 1151 N N . ALA A 1 150 ? 5.154 -5.092 -0.230 1.00 89.19 150 ALA A N 1
ATOM 1152 C CA . ALA A 1 150 ? 5.810 -6.378 -0.484 1.00 89.19 150 ALA A CA 1
ATOM 1153 C C . ALA A 1 150 ? 7.119 -6.206 -1.279 1.00 89.19 150 ALA A C 1
ATOM 1155 O O . ALA A 1 150 ? 8.140 -6.795 -0.920 1.00 89.19 150 ALA A O 1
ATOM 1156 N N . VAL A 1 151 ? 7.128 -5.325 -2.286 1.00 93.31 151 VAL A N 1
ATOM 1157 C CA . VAL A 1 151 ? 8.342 -4.942 -3.024 1.00 93.31 151 VAL A CA 1
ATOM 1158 C C . VAL A 1 151 ? 9.369 -4.279 -2.112 1.00 93.31 151 VAL A C 1
ATOM 1160 O O . VAL A 1 151 ? 10.541 -4.647 -2.148 1.00 93.31 151 VAL A O 1
ATOM 1163 N N . TRP A 1 152 ? 8.950 -3.339 -1.262 1.00 90.75 152 TRP A N 1
ATOM 1164 C CA . TRP A 1 152 ? 9.849 -2.698 -0.297 1.00 90.75 152 TRP A CA 1
ATOM 1165 C C . TRP A 1 152 ? 10.514 -3.722 0.642 1.00 90.75 152 TRP A C 1
ATOM 1167 O O . TRP A 1 152 ? 11.701 -3.590 0.953 1.00 90.75 152 TRP A O 1
ATOM 1177 N N . LYS A 1 153 ? 9.780 -4.782 1.016 1.00 88.62 153 LYS A N 1
ATOM 1178 C CA . LYS A 1 153 ? 10.276 -5.930 1.798 1.00 88.62 153 LYS A CA 1
ATOM 1179 C C . LYS A 1 153 ? 11.074 -6.962 0.981 1.00 88.62 153 LYS A C 1
ATOM 1181 O O . LYS A 1 153 ? 11.600 -7.901 1.571 1.00 88.62 153 LYS A O 1
ATOM 1186 N N . GLY A 1 154 ? 11.174 -6.826 -0.344 1.00 90.62 154 GLY A N 1
ATOM 1187 C CA . GLY A 1 154 ? 11.874 -7.781 -1.216 1.00 90.62 154 GLY A CA 1
ATOM 1188 C C . GLY A 1 154 ? 11.161 -9.131 -1.380 1.00 90.62 154 GLY A C 1
ATOM 1189 O O . GLY A 1 154 ? 11.806 -10.145 -1.646 1.00 90.62 154 GLY A O 1
ATOM 1190 N N . ARG A 1 155 ? 9.836 -9.173 -1.196 1.00 90.62 155 ARG A N 1
ATOM 1191 C CA . ARG A 1 155 ? 9.006 -10.386 -1.311 1.00 90.62 155 ARG A CA 1
ATOM 1192 C C . ARG A 1 155 ? 8.758 -10.747 -2.779 1.00 90.62 155 ARG A C 1
ATOM 1194 O O . ARG A 1 155 ? 7.690 -10.479 -3.326 1.00 90.62 155 ARG A O 1
ATOM 1201 N N . LEU A 1 156 ? 9.764 -11.330 -3.434 1.00 93.25 156 LEU A N 1
ATOM 1202 C CA . LEU A 1 156 ? 9.679 -11.747 -4.840 1.00 93.25 156 LEU A CA 1
ATOM 1203 C C . LEU A 1 156 ? 8.529 -12.736 -5.094 1.00 93.25 156 LEU A C 1
ATOM 1205 O O . LEU A 1 156 ? 7.889 -12.661 -6.136 1.00 93.25 156 LEU A O 1
ATOM 1209 N N . ASP A 1 157 ? 8.254 -13.625 -4.141 1.00 90.94 157 ASP A N 1
ATOM 1210 C CA . ASP A 1 157 ? 7.157 -14.597 -4.173 1.00 90.94 157 ASP A CA 1
ATOM 1211 C C . ASP A 1 157 ? 5.787 -13.922 -4.337 1.00 90.94 157 ASP A C 1
ATOM 1213 O O . ASP A 1 157 ? 5.016 -14.284 -5.225 1.00 90.94 157 ASP A O 1
ATOM 1217 N N . VAL A 1 158 ? 5.524 -12.874 -3.550 1.00 89.62 158 VAL A N 1
ATOM 1218 C CA . VAL A 1 158 ? 4.270 -12.105 -3.619 1.00 89.62 158 VAL A CA 1
ATOM 1219 C C . VAL A 1 158 ? 4.155 -11.364 -4.949 1.00 89.62 158 VAL A C 1
ATOM 1221 O O . VAL A 1 158 ? 3.080 -11.316 -5.542 1.00 89.62 158 VAL A O 1
ATOM 1224 N N . VAL A 1 159 ? 5.262 -10.809 -5.454 1.00 94.12 159 VAL A N 1
ATOM 1225 C CA . VAL A 1 159 ? 5.268 -10.111 -6.750 1.00 94.12 159 VAL A CA 1
ATOM 1226 C C . VAL A 1 159 ? 5.015 -11.086 -7.901 1.00 94.12 159 VAL A C 1
ATOM 1228 O O . VAL A 1 159 ? 4.246 -10.764 -8.804 1.00 94.12 159 VAL A O 1
ATOM 1231 N N . GLN A 1 160 ? 5.624 -12.276 -7.871 1.00 94.62 160 GLN A N 1
ATOM 1232 C CA . GLN A 1 160 ? 5.377 -13.330 -8.862 1.00 94.62 160 GLN A CA 1
ATOM 1233 C C . GLN A 1 160 ? 3.906 -13.719 -8.885 1.00 94.62 160 GLN A C 1
ATOM 1235 O O . GLN A 1 160 ? 3.287 -13.691 -9.947 1.00 94.62 160 GLN A O 1
ATOM 1240 N N . GLN A 1 161 ? 3.329 -13.976 -7.714 1.00 91.81 161 GLN A N 1
ATOM 1241 C CA . GLN A 1 161 ? 1.920 -14.322 -7.609 1.00 91.81 161 GLN A CA 1
ATOM 1242 C C . GLN A 1 161 ? 1.010 -13.194 -8.119 1.00 91.81 161 GLN A C 1
ATOM 1244 O O . GLN A 1 161 ? 0.076 -13.456 -8.873 1.00 91.81 161 GLN A O 1
ATOM 1249 N N . ALA A 1 162 ? 1.302 -11.933 -7.781 1.00 92.12 162 ALA A N 1
ATOM 1250 C CA . ALA A 1 162 ? 0.532 -10.783 -8.258 1.00 92.12 162 ALA A CA 1
ATOM 1251 C C . ALA A 1 162 ? 0.538 -10.672 -9.793 1.00 92.12 162 ALA A C 1
ATOM 1253 O O . ALA A 1 162 ? -0.497 -10.396 -10.403 1.00 92.12 162 ALA A O 1
ATOM 1254 N N . VAL A 1 163 ? 1.688 -10.922 -10.427 1.00 94.25 163 VAL A N 1
ATOM 1255 C CA . VAL A 1 163 ? 1.822 -10.937 -11.893 1.00 94.25 163 VAL A CA 1
ATOM 1256 C C . VAL A 1 163 ? 1.051 -12.109 -12.509 1.00 94.25 163 VAL A C 1
ATOM 1258 O O . VAL A 1 163 ? 0.329 -11.921 -13.490 1.00 94.25 163 VAL A O 1
ATOM 1261 N N . GLU A 1 164 ? 1.162 -13.308 -11.936 1.00 93.75 164 GLU A N 1
ATOM 1262 C CA . GLU A 1 164 ? 0.458 -14.510 -12.402 1.00 93.75 164 GLU A CA 1
ATOM 1263 C C . GLU A 1 164 ? -1.069 -14.366 -12.304 1.00 93.75 164 GLU A C 1
ATOM 1265 O O . GLU A 1 164 ? -1.791 -14.741 -13.234 1.00 93.75 164 GLU A O 1
ATOM 1270 N N . GLU A 1 165 ? -1.559 -13.761 -11.220 1.00 90.31 165 GLU A N 1
ATOM 1271 C CA . GLU A 1 165 ? -2.980 -13.471 -10.993 1.00 90.31 165 GLU A CA 1
ATOM 1272 C C . GLU A 1 165 ? -3.482 -12.236 -11.766 1.00 90.31 165 GLU A C 1
ATOM 1274 O O . GLU A 1 165 ? -4.674 -11.933 -11.715 1.00 90.31 165 GLU A O 1
ATOM 1279 N N . LYS A 1 166 ? -2.614 -11.549 -12.528 1.00 89.56 166 LYS A N 1
ATOM 1280 C CA . LYS A 1 166 ? -2.928 -10.312 -13.275 1.00 89.56 166 LYS A CA 1
ATOM 1281 C C . LYS A 1 166 ? -3.540 -9.222 -12.389 1.00 89.56 166 LYS A C 1
ATOM 1283 O O . LYS A 1 166 ? -4.491 -8.546 -12.789 1.00 89.56 166 LYS A O 1
ATOM 1288 N N . ALA A 1 167 ? -3.006 -9.080 -11.182 1.00 88.44 167 ALA A N 1
ATOM 1289 C CA . ALA A 1 167 ? -3.401 -8.036 -10.252 1.00 88.44 167 ALA A CA 1
ATOM 1290 C C . ALA A 1 167 ? -3.018 -6.639 -10.769 1.00 88.44 167 ALA A C 1
ATOM 1292 O O . ALA A 1 167 ? -2.221 -6.496 -11.699 1.00 88.44 167 ALA A O 1
ATOM 1293 N N . ASP A 1 168 ? -3.556 -5.594 -10.137 1.00 89.19 168 ASP A N 1
ATOM 1294 C CA . ASP A 1 168 ? -3.076 -4.235 -10.379 1.00 89.19 168 ASP A CA 1
ATOM 1295 C C . ASP A 1 168 ? -1.663 -4.067 -9.800 1.00 89.19 168 ASP A C 1
ATOM 1297 O O . ASP A 1 168 ? -1.455 -4.093 -8.586 1.00 89.19 168 ASP A O 1
ATOM 1301 N N . LEU A 1 169 ? -0.678 -3.889 -10.683 1.00 93.69 169 LEU A N 1
ATOM 1302 C CA . LEU A 1 169 ? 0.729 -3.745 -10.309 1.00 93.69 169 LEU A CA 1
ATOM 1303 C C . LEU A 1 169 ? 1.121 -2.301 -9.957 1.00 93.69 169 LEU A C 1
ATOM 1305 O O . LEU A 1 169 ? 2.277 -2.033 -9.627 1.00 93.69 169 LEU A O 1
ATOM 1309 N N . ASN A 1 170 ? 0.171 -1.363 -10.009 1.00 90.69 170 ASN A N 1
ATOM 1310 C CA . ASN A 1 170 ? 0.405 0.069 -9.814 1.00 90.69 170 ASN A CA 1
ATOM 1311 C C . ASN A 1 170 ? 0.138 0.542 -8.382 1.00 90.69 170 ASN A C 1
ATOM 1313 O O . ASN A 1 170 ? -0.087 1.736 -8.156 1.00 90.69 170 ASN A O 1
ATOM 1317 N N . ALA A 1 171 ? 0.173 -0.385 -7.421 1.00 84.44 171 ALA A N 1
ATOM 1318 C CA . ALA A 1 171 ? 0.108 -0.075 -6.001 1.00 84.44 171 ALA A CA 1
ATOM 1319 C C . ALA A 1 171 ? 1.194 0.940 -5.610 1.00 84.44 171 ALA A C 1
ATOM 1321 O O . ALA A 1 171 ? 2.295 0.957 -6.177 1.00 84.44 171 ALA A O 1
ATOM 1322 N N . VAL A 1 172 ? 0.878 1.773 -4.619 1.00 84.56 172 VAL A N 1
ATOM 1323 C CA . VAL A 1 172 ? 1.754 2.833 -4.113 1.00 84.56 172 VAL A CA 1
ATOM 1324 C C . VAL A 1 172 ? 2.035 2.592 -2.635 1.00 84.56 172 VAL A C 1
ATOM 1326 O O . VAL A 1 172 ? 1.133 2.242 -1.882 1.00 84.56 172 VAL A O 1
ATOM 1329 N N . TYR A 1 173 ? 3.282 2.790 -2.224 1.00 84.44 173 TYR A N 1
ATOM 1330 C CA . TYR A 1 173 ? 3.706 2.778 -0.828 1.00 84.44 173 TYR A CA 1
ATOM 1331 C C . TYR A 1 173 ? 4.713 3.908 -0.619 1.00 84.44 173 TYR A C 1
ATOM 1333 O O . TYR A 1 173 ? 5.635 4.060 -1.421 1.00 84.44 173 TYR A O 1
ATOM 1341 N N . ASP A 1 174 ? 4.496 4.725 0.414 1.00 80.44 174 ASP A N 1
ATOM 1342 C CA . ASP A 1 174 ? 5.321 5.905 0.721 1.00 80.44 174 ASP A CA 1
ATOM 1343 C C . ASP A 1 174 ? 5.498 6.852 -0.490 1.00 80.44 174 ASP A C 1
ATOM 1345 O O . ASP A 1 174 ? 6.590 7.290 -0.834 1.00 80.44 174 ASP A O 1
ATOM 1349 N N . GLY A 1 175 ? 4.411 7.087 -1.237 1.00 82.06 175 GLY A N 1
ATOM 1350 C CA . GLY A 1 175 ? 4.419 7.955 -2.424 1.00 82.06 175 GLY A CA 1
ATOM 1351 C C . GLY A 1 175 ? 5.116 7.381 -3.668 1.00 82.06 175 GLY A C 1
ATOM 1352 O O . GLY A 1 175 ? 5.203 8.071 -4.688 1.00 82.06 175 GLY A O 1
ATOM 1353 N N . HIS A 1 176 ? 5.575 6.127 -3.630 1.00 88.12 176 HIS A N 1
ATOM 1354 C CA . HIS A 1 176 ? 6.259 5.463 -4.740 1.00 88.12 176 HIS A CA 1
ATOM 1355 C C . HIS A 1 176 ? 5.481 4.255 -5.267 1.00 88.12 176 HIS A C 1
ATOM 1357 O O . HIS A 1 176 ? 4.921 3.476 -4.499 1.00 88.12 176 HIS A O 1
ATOM 1363 N N . THR A 1 177 ? 5.472 4.065 -6.590 1.00 92.50 177 THR A N 1
ATOM 1364 C CA . THR A 1 177 ? 4.921 2.846 -7.203 1.00 92.50 177 THR A CA 1
ATOM 1365 C C . THR A 1 177 ? 5.774 1.628 -6.860 1.00 92.50 177 THR A C 1
ATOM 1367 O O . THR A 1 177 ? 6.979 1.748 -6.620 1.00 92.50 177 THR A O 1
ATOM 1370 N N . ALA A 1 178 ? 5.177 0.436 -6.913 1.00 94.81 178 ALA A N 1
ATOM 1371 C CA . ALA A 1 178 ? 5.901 -0.829 -6.788 1.00 94.81 178 ALA A CA 1
ATOM 1372 C C . ALA A 1 178 ? 7.138 -0.891 -7.713 1.00 94.81 178 ALA A C 1
ATOM 1374 O O . ALA A 1 178 ? 8.223 -1.275 -7.279 1.00 94.81 178 ALA A O 1
ATOM 1375 N N . LEU A 1 179 ? 7.014 -0.440 -8.968 1.00 97.50 179 LEU A N 1
ATOM 1376 C CA . LEU A 1 179 ? 8.125 -0.427 -9.925 1.00 97.50 179 LEU A CA 1
ATOM 1377 C C . LEU A 1 179 ? 9.249 0.543 -9.520 1.00 97.50 179 LEU A C 1
ATOM 1379 O O . LEU A 1 179 ? 10.425 0.171 -9.559 1.00 97.50 179 LEU A O 1
ATOM 1383 N N . LEU A 1 180 ? 8.912 1.763 -9.090 1.00 96.12 180 LEU A N 1
ATOM 1384 C CA . LEU A 1 180 ? 9.908 2.726 -8.609 1.00 96.12 180 LEU A CA 1
ATOM 1385 C C . LEU A 1 180 ? 10.639 2.206 -7.370 1.00 96.12 180 LEU A C 1
ATOM 1387 O O . LEU A 1 180 ? 11.867 2.281 -7.316 1.00 96.12 180 LEU A O 1
ATOM 1391 N N . LEU A 1 181 ? 9.910 1.622 -6.415 1.00 95.31 181 LEU A N 1
ATOM 1392 C CA . LEU A 1 181 ? 10.498 1.030 -5.213 1.00 95.31 181 LEU A CA 1
ATOM 1393 C C . LEU A 1 181 ? 11.492 -0.077 -5.560 1.00 95.31 181 LEU A C 1
ATOM 1395 O O . LEU A 1 181 ? 12.599 -0.075 -5.022 1.00 95.31 181 LEU A O 1
ATOM 1399 N N . ALA A 1 182 ? 11.148 -0.974 -6.488 1.00 97.31 182 ALA A N 1
ATOM 1400 C CA . ALA A 1 182 ? 12.046 -2.042 -6.928 1.00 97.31 182 ALA A CA 1
ATOM 1401 C C . ALA A 1 182 ? 13.369 -1.483 -7.481 1.00 97.31 182 ALA A C 1
ATOM 1403 O O . ALA A 1 182 ? 14.453 -1.921 -7.089 1.00 97.31 182 ALA A O 1
ATOM 1404 N N . ILE A 1 183 ? 13.290 -0.459 -8.337 1.00 97.50 183 ILE A N 1
ATOM 1405 C CA . ILE A 1 183 ? 14.465 0.193 -8.930 1.00 97.50 183 ILE A CA 1
ATOM 1406 C C . ILE A 1 183 ? 15.297 0.911 -7.859 1.00 97.50 183 ILE A C 1
ATOM 1408 O O . ILE A 1 183 ? 16.508 0.705 -7.783 1.00 97.50 183 ILE A O 1
ATOM 1412 N N . MET A 1 184 ? 14.668 1.700 -6.984 1.00 94.31 184 MET A N 1
ATOM 1413 C CA . MET A 1 184 ? 15.350 2.418 -5.896 1.00 94.31 184 MET A CA 1
ATOM 1414 C C . MET A 1 184 ? 16.026 1.461 -4.907 1.00 94.31 184 MET A C 1
ATOM 1416 O O . MET A 1 184 ? 17.103 1.747 -4.379 1.00 94.31 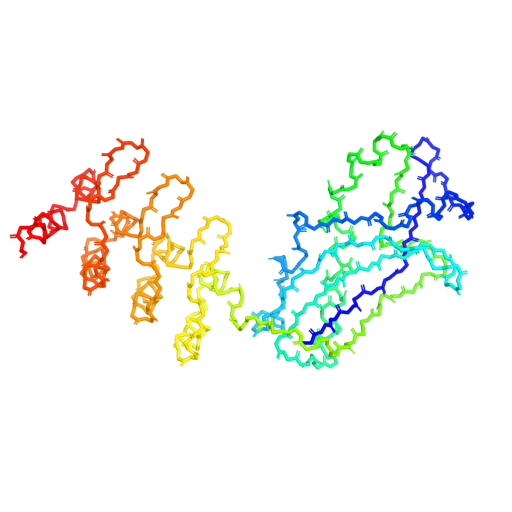184 MET A O 1
ATOM 1420 N N . LYS A 1 185 ? 15.425 0.287 -4.689 1.00 95.44 185 LYS A N 1
ATOM 1421 C CA . LYS A 1 185 ? 15.979 -0.799 -3.872 1.00 95.44 185 LYS A CA 1
ATOM 1422 C C . LYS A 1 185 ? 17.061 -1.605 -4.584 1.00 95.44 185 LYS A C 1
ATOM 1424 O O . LYS A 1 185 ? 17.701 -2.431 -3.935 1.00 95.44 185 LYS A O 1
ATOM 1429 N N . LYS A 1 186 ? 17.311 -1.329 -5.868 1.00 96.81 186 LYS A N 1
ATOM 1430 C CA . LYS A 1 186 ? 18.232 -2.063 -6.746 1.00 96.81 186 LYS A CA 1
ATOM 1431 C C . LYS A 1 186 ? 17.843 -3.532 -6.929 1.00 96.81 186 LYS A C 1
ATOM 1433 O O . LYS A 1 186 ? 18.695 -4.355 -7.260 1.00 96.81 186 LYS A O 1
ATOM 1438 N N . ASP A 1 187 ? 16.565 -3.858 -6.744 1.00 97.38 187 ASP A N 1
ATOM 1439 C CA . ASP A 1 187 ? 16.031 -5.195 -6.984 1.00 97.38 187 ASP A CA 1
ATOM 1440 C C . ASP A 1 187 ? 15.608 -5.333 -8.449 1.00 97.38 187 ASP A C 1
ATOM 1442 O O . ASP A 1 187 ? 14.454 -5.155 -8.844 1.00 97.38 187 ASP A O 1
ATOM 1446 N N . VAL A 1 188 ? 16.605 -5.616 -9.283 1.00 97.94 188 VAL A N 1
ATOM 1447 C CA . VAL A 1 188 ? 16.449 -5.726 -10.737 1.00 97.94 188 VAL A CA 1
ATOM 1448 C C . VAL A 1 188 ? 15.527 -6.885 -11.114 1.00 97.94 188 VAL A C 1
ATOM 1450 O O . VAL A 1 188 ? 14.849 -6.808 -12.134 1.00 97.94 188 VAL A O 1
ATOM 1453 N N . ALA A 1 189 ? 15.483 -7.950 -10.309 1.00 98.06 189 ALA A N 1
ATOM 1454 C CA . ALA A 1 189 ? 14.618 -9.093 -10.577 1.00 98.06 189 ALA A CA 1
ATOM 1455 C C . ALA A 1 189 ? 13.144 -8.705 -10.417 1.00 98.06 189 ALA A C 1
ATOM 1457 O O . ALA A 1 189 ? 12.359 -8.924 -11.339 1.00 98.06 189 ALA A O 1
ATOM 1458 N N . ILE A 1 190 ? 12.792 -8.059 -9.301 1.00 98.19 190 ILE A N 1
ATOM 1459 C CA . ILE A 1 190 ? 11.435 -7.546 -9.079 1.00 98.19 190 ILE A CA 1
ATOM 1460 C C . ILE A 1 190 ? 11.081 -6.468 -10.110 1.00 98.19 190 ILE A C 1
ATOM 1462 O O . ILE A 1 190 ? 9.985 -6.498 -10.664 1.00 98.19 190 ILE A O 1
ATOM 1466 N N . ALA A 1 191 ? 11.999 -5.544 -10.416 1.00 98.25 191 ALA A N 1
ATOM 1467 C CA . ALA A 1 191 ? 11.742 -4.488 -11.396 1.00 98.25 191 ALA A CA 1
ATOM 1468 C C . ALA A 1 191 ? 11.402 -5.067 -12.778 1.00 98.25 191 ALA A C 1
ATOM 1470 O O . ALA A 1 191 ? 10.399 -4.685 -13.376 1.00 98.25 191 ALA A O 1
ATOM 1471 N N . LEU A 1 192 ? 12.202 -6.020 -13.270 1.00 98.50 192 LEU A N 1
ATOM 1472 C CA . LEU A 1 192 ? 11.941 -6.680 -14.550 1.00 98.50 192 LEU A CA 1
ATOM 1473 C C . LEU A 1 192 ? 10.626 -7.458 -14.528 1.00 98.50 192 LEU A C 1
ATOM 1475 O O . LEU A 1 192 ? 9.862 -7.356 -15.480 1.00 98.50 192 LEU A O 1
ATOM 1479 N N . LEU A 1 193 ? 10.328 -8.164 -13.438 1.00 98.12 193 LEU A N 1
ATOM 1480 C CA . LEU A 1 193 ? 9.084 -8.913 -13.291 1.00 98.12 193 LEU A CA 1
ATOM 1481 C C . LEU A 1 193 ? 7.844 -8.004 -13.322 1.00 98.12 193 LEU A C 1
ATOM 1483 O O . LEU A 1 193 ? 6.867 -8.327 -13.992 1.00 98.12 193 LEU A O 1
ATOM 1487 N N . LEU A 1 194 ? 7.887 -6.848 -12.654 1.00 98.00 194 LEU A N 1
ATOM 1488 C CA . LEU A 1 194 ? 6.805 -5.856 -12.685 1.00 98.00 194 LEU A CA 1
ATOM 1489 C C . LEU A 1 194 ? 6.628 -5.250 -14.081 1.00 98.00 194 LEU A C 1
ATOM 1491 O O . LEU A 1 194 ? 5.502 -5.146 -14.571 1.00 98.00 194 LEU A O 1
ATOM 1495 N N . ILE A 1 195 ? 7.735 -4.894 -14.747 1.00 98.44 195 ILE A N 1
ATOM 1496 C CA . ILE A 1 195 ? 7.708 -4.411 -16.136 1.00 98.44 195 ILE A CA 1
ATOM 1497 C C . ILE A 1 195 ? 7.096 -5.483 -17.033 1.00 98.44 195 ILE A C 1
ATOM 1499 O O . ILE A 1 195 ? 6.224 -5.172 -17.838 1.00 98.44 195 ILE A O 1
ATOM 1503 N N . GLU A 1 196 ? 7.509 -6.742 -16.878 1.00 97.19 196 GLU A N 1
ATOM 1504 C CA . GLU A 1 196 ? 6.999 -7.878 -17.641 1.00 97.19 196 GLU A CA 1
ATOM 1505 C C . GLU A 1 196 ? 5.509 -8.142 -17.373 1.00 97.19 196 GLU A C 1
ATOM 1507 O O . GLU A 1 196 ? 4.749 -8.405 -18.312 1.00 97.19 196 GLU A O 1
ATOM 1512 N N . GLY A 1 197 ? 5.071 -7.971 -16.129 1.00 96.19 197 GLY A N 1
ATOM 1513 C CA . GLY A 1 197 ? 3.678 -8.090 -15.705 1.00 96.19 197 GLY A CA 1
ATOM 1514 C C . GLY A 1 197 ? 2.763 -6.958 -16.173 1.00 96.19 197 GLY A C 1
ATOM 1515 O O . GLY A 1 197 ? 1.548 -7.101 -16.092 1.00 96.19 197 GLY A O 1
ATOM 1516 N N . GLY A 1 198 ? 3.315 -5.869 -16.717 1.00 96.06 198 GLY A N 1
ATOM 1517 C CA . GLY A 1 198 ? 2.525 -4.747 -17.235 1.00 96.06 198 GLY A CA 1
ATOM 1518 C C . GLY A 1 198 ? 2.255 -3.642 -16.216 1.00 96.06 198 GLY A C 1
ATOM 1519 O O . GLY A 1 198 ? 1.254 -2.943 -16.347 1.00 96.06 198 GLY A O 1
ATOM 1520 N N . ALA A 1 199 ? 3.133 -3.468 -15.224 1.00 96.62 199 ALA A N 1
ATOM 1521 C CA . ALA A 1 199 ? 3.146 -2.250 -14.420 1.00 96.62 199 ALA A CA 1
ATOM 1522 C C . ALA A 1 199 ? 3.301 -1.010 -15.319 1.00 96.62 199 ALA A C 1
ATOM 1524 O O . ALA A 1 199 ? 3.976 -1.063 -16.351 1.00 96.62 199 ALA A O 1
ATOM 1525 N N . ASP A 1 200 ? 2.689 0.100 -14.915 1.00 96.44 200 ASP A N 1
ATOM 1526 C CA . ASP A 1 200 ? 2.800 1.389 -15.588 1.00 96.44 200 ASP A CA 1
ATOM 1527 C C . ASP A 1 200 ? 4.260 1.863 -15.556 1.00 96.44 200 ASP A C 1
ATOM 1529 O O . ASP A 1 200 ? 4.845 2.110 -14.496 1.00 96.44 200 ASP A O 1
ATOM 1533 N N . VAL A 1 201 ? 4.855 1.946 -16.745 1.00 97.50 201 VAL A N 1
ATOM 1534 C CA . VAL A 1 201 ? 6.270 2.269 -16.949 1.00 97.50 201 VAL A CA 1
ATOM 1535 C C . VAL A 1 201 ? 6.559 3.770 -16.948 1.00 97.50 201 VAL A C 1
ATOM 1537 O O . VAL A 1 201 ? 7.732 4.144 -16.899 1.00 97.50 201 VAL A O 1
ATOM 1540 N N . ASP A 1 202 ? 5.519 4.607 -16.946 1.00 96.38 202 ASP A N 1
ATOM 1541 C CA . ASP A 1 202 ? 5.617 6.070 -16.962 1.00 96.38 202 ASP A CA 1
ATOM 1542 C C . ASP A 1 202 ? 5.174 6.712 -15.649 1.00 96.38 202 ASP A C 1
ATOM 1544 O O . ASP A 1 202 ? 5.522 7.865 -15.378 1.00 96.38 202 ASP A O 1
ATOM 1548 N N . ARG A 1 203 ? 4.456 5.976 -14.791 1.00 93.38 203 ARG A N 1
ATOM 1549 C CA . ARG A 1 203 ? 4.011 6.489 -13.491 1.00 93.38 203 ARG A CA 1
ATOM 1550 C C . ARG A 1 203 ? 5.195 6.860 -12.597 1.00 93.38 203 ARG A C 1
ATOM 1552 O O . ARG A 1 203 ? 5.835 6.010 -11.974 1.00 93.38 203 ARG A O 1
ATOM 1559 N N . GLY A 1 204 ? 5.457 8.162 -12.541 1.00 85.88 204 GLY A N 1
ATOM 1560 C CA . GLY A 1 204 ? 6.539 8.758 -11.774 1.00 85.88 204 GLY A CA 1
ATOM 1561 C C . GLY A 1 204 ? 6.219 8.988 -10.297 1.00 85.88 204 GLY A C 1
ATOM 1562 O O . GLY A 1 204 ? 5.088 8.821 -9.839 1.00 85.88 204 GLY A O 1
ATOM 1563 N N . SER A 1 205 ? 7.248 9.380 -9.547 1.00 86.31 205 SER A N 1
ATOM 1564 C CA . SER A 1 205 ? 7.128 9.830 -8.157 1.00 86.31 205 SER A CA 1
ATOM 1565 C C . SER A 1 205 ? 6.485 11.220 -8.064 1.00 86.31 205 SER A C 1
ATOM 1567 O O . SER A 1 205 ? 6.295 11.909 -9.066 1.00 86.31 205 SER A O 1
ATOM 1569 N N . VAL A 1 206 ? 6.228 11.685 -6.839 1.00 81.38 206 VAL A N 1
ATOM 1570 C CA . VAL A 1 206 ? 5.713 13.041 -6.564 1.00 81.38 206 VAL A CA 1
ATOM 1571 C C . VAL A 1 206 ? 6.598 14.177 -7.104 1.00 81.38 206 VAL A C 1
ATOM 1573 O O . VAL A 1 206 ? 6.098 15.272 -7.341 1.00 81.38 206 VAL A O 1
ATOM 1576 N N . ILE A 1 207 ? 7.891 13.923 -7.337 1.00 83.00 207 ILE A N 1
ATOM 1577 C CA . ILE A 1 207 ? 8.841 14.880 -7.937 1.00 83.00 207 ILE A CA 1
ATOM 1578 C C . ILE A 1 207 ? 9.034 14.663 -9.451 1.00 83.00 207 ILE A C 1
ATOM 1580 O O . ILE A 1 207 ? 9.943 15.227 -10.053 1.00 83.00 207 ILE A O 1
ATOM 1584 N N . GLY A 1 208 ? 8.199 13.837 -10.085 1.00 87.25 208 GLY A N 1
ATOM 1585 C CA . GLY A 1 208 ? 8.241 13.589 -11.529 1.00 87.25 208 GLY A CA 1
ATOM 1586 C C . GLY A 1 208 ? 9.311 12.593 -11.983 1.00 87.25 208 GLY A C 1
ATOM 1587 O O . GLY A 1 208 ? 9.514 12.431 -13.181 1.00 87.25 208 GLY A O 1
ATOM 1588 N N . THR A 1 209 ? 9.992 11.895 -11.068 1.00 92.69 209 THR A N 1
ATOM 1589 C CA . THR A 1 209 ? 10.971 10.864 -11.447 1.00 92.69 209 THR A CA 1
ATOM 1590 C C . THR A 1 209 ? 10.253 9.644 -12.016 1.00 92.69 209 THR A C 1
ATOM 1592 O O . THR A 1 209 ? 9.572 8.937 -11.272 1.00 92.69 209 THR A O 1
ATOM 1595 N N . THR A 1 210 ? 10.426 9.364 -13.309 1.00 96.06 210 THR A N 1
ATOM 1596 C CA . THR A 1 210 ? 9.875 8.162 -13.958 1.00 96.06 210 THR A CA 1
ATOM 1597 C C . THR A 1 210 ? 10.741 6.923 -13.690 1.00 96.06 210 THR A C 1
ATOM 1599 O O . THR A 1 210 ? 11.927 7.055 -13.362 1.00 96.06 210 THR A O 1
ATOM 1602 N N . PRO A 1 211 ? 10.212 5.696 -13.866 1.00 97.69 211 PRO A N 1
ATOM 1603 C CA . PRO A 1 211 ? 11.016 4.471 -13.819 1.00 97.69 211 PRO A CA 1
ATOM 1604 C C . PRO A 1 211 ? 12.248 4.502 -14.738 1.00 97.69 211 PRO A C 1
ATOM 1606 O O . PRO A 1 211 ? 13.320 4.032 -14.348 1.00 97.69 211 PRO A O 1
ATOM 1609 N N . LEU A 1 212 ? 12.126 5.108 -15.926 1.00 97.94 212 LEU A N 1
ATOM 1610 C CA . LEU A 1 212 ? 13.231 5.241 -16.882 1.00 97.94 212 LEU A CA 1
ATOM 1611 C C . LEU A 1 212 ? 14.337 6.174 -16.375 1.00 97.94 212 LEU A C 1
ATOM 1613 O O . LEU A 1 212 ? 15.515 5.918 -16.610 1.00 97.94 212 LEU A O 1
ATOM 1617 N N . MET A 1 213 ? 13.981 7.235 -15.651 1.00 97.50 213 MET A N 1
ATOM 1618 C CA . MET A 1 213 ? 14.960 8.090 -14.973 1.00 97.50 213 MET A CA 1
ATOM 1619 C C . MET A 1 213 ? 15.592 7.357 -13.791 1.00 97.50 213 MET A C 1
ATOM 1621 O O . MET A 1 213 ? 16.810 7.331 -13.648 1.00 97.50 213 MET A O 1
ATOM 1625 N N . ALA A 1 214 ? 14.775 6.712 -12.956 1.00 96.62 214 ALA A N 1
ATOM 1626 C CA . ALA A 1 214 ? 15.245 6.030 -11.756 1.00 96.62 214 ALA A CA 1
ATOM 1627 C C . ALA A 1 214 ? 16.253 4.912 -12.073 1.00 96.62 214 ALA A C 1
ATOM 1629 O O . ALA A 1 214 ? 17.178 4.679 -11.286 1.00 96.62 214 ALA A O 1
ATOM 1630 N N . CYS A 1 215 ? 16.130 4.230 -13.221 1.00 97.00 215 CYS A N 1
ATOM 1631 C CA . CYS A 1 215 ? 17.019 3.118 -13.559 1.00 97.00 215 CYS A CA 1
ATOM 1632 C C . CYS A 1 215 ? 18.479 3.544 -13.772 1.00 97.00 215 CYS A C 1
ATOM 1634 O O . CYS A 1 215 ? 19.370 2.712 -13.623 1.00 97.00 215 CYS A O 1
ATOM 1636 N N . THR A 1 216 ? 18.766 4.825 -14.034 1.00 95.88 216 THR A N 1
ATOM 1637 C CA . THR A 1 216 ? 20.147 5.339 -14.134 1.00 95.88 216 THR A CA 1
ATOM 1638 C C . THR A 1 216 ? 20.847 5.440 -12.772 1.00 95.88 216 THR A C 1
ATOM 1640 O O . THR A 1 216 ? 22.012 5.817 -12.698 1.00 95.88 216 THR A O 1
ATOM 1643 N N . SER A 1 217 ? 20.166 5.115 -11.670 1.00 94.62 217 SER A N 1
ATOM 1644 C CA . SER A 1 217 ? 20.790 4.927 -10.351 1.00 94.62 217 SER A CA 1
ATOM 1645 C C . SER A 1 217 ? 21.329 3.501 -10.132 1.00 94.62 217 SER A C 1
ATOM 1647 O O . SER A 1 217 ? 22.062 3.245 -9.169 1.00 94.62 217 SER A O 1
ATOM 1649 N N . LEU A 1 218 ? 20.978 2.564 -11.021 1.00 97.38 218 LEU A N 1
ATOM 1650 C CA . LEU A 1 218 ? 21.449 1.180 -10.998 1.00 97.38 218 LEU A CA 1
ATOM 1651 C C . LEU A 1 218 ? 22.876 1.070 -11.562 1.00 97.38 218 LEU A C 1
ATOM 1653 O O . LEU A 1 218 ? 23.316 1.945 -12.313 1.00 97.38 218 LEU A O 1
ATOM 1657 N N . PRO A 1 219 ? 23.604 -0.022 -11.261 1.00 96.38 219 PRO A N 1
ATOM 1658 C CA . PRO A 1 219 ? 24.845 -0.347 -11.961 1.00 96.38 219 PRO A CA 1
ATOM 1659 C C . PRO A 1 219 ? 24.640 -0.381 -13.489 1.00 96.38 219 PRO A C 1
ATOM 1661 O O . PRO A 1 219 ? 23.597 -0.864 -13.928 1.00 96.38 219 PRO A O 1
ATOM 1664 N N . PRO A 1 220 ? 25.620 0.035 -14.319 1.00 95.31 220 PRO A N 1
ATOM 1665 C CA . PRO A 1 220 ? 25.414 0.235 -15.762 1.00 95.31 220 PRO A CA 1
ATOM 1666 C C . PRO A 1 220 ? 24.815 -0.960 -16.518 1.00 95.31 220 PRO A C 1
ATOM 1668 O O . PRO A 1 220 ? 23.965 -0.794 -17.392 1.00 95.31 220 PRO A O 1
ATOM 1671 N N . ALA A 1 221 ? 25.220 -2.185 -16.166 1.00 96.19 221 ALA A N 1
ATOM 1672 C CA . ALA A 1 221 ? 24.682 -3.395 -16.784 1.00 96.19 221 ALA A CA 1
ATOM 1673 C C . ALA A 1 221 ? 23.192 -3.605 -16.462 1.00 96.19 221 ALA A C 1
ATOM 1675 O O . ALA A 1 221 ? 22.415 -3.981 -17.338 1.00 96.19 221 ALA A O 1
ATOM 1676 N N . ASP A 1 222 ? 22.788 -3.331 -15.224 1.00 98.12 222 ASP A N 1
ATOM 1677 C CA . ASP A 1 222 ? 21.405 -3.472 -14.778 1.00 98.12 222 ASP A CA 1
ATOM 1678 C C . ASP A 1 222 ? 20.536 -2.305 -15.240 1.00 98.12 222 ASP A C 1
ATOM 1680 O O . ASP A 1 222 ? 19.422 -2.532 -15.708 1.00 98.12 222 ASP A O 1
ATOM 1684 N N . ALA A 1 223 ? 21.069 -1.081 -15.222 1.00 98.19 223 ALA A N 1
ATOM 1685 C CA . ALA A 1 223 ? 20.430 0.090 -15.812 1.00 98.19 223 ALA A CA 1
ATOM 1686 C C . ALA A 1 223 ? 20.084 -0.160 -17.285 1.00 98.19 223 ALA A C 1
ATOM 1688 O O . ALA A 1 223 ? 18.948 0.048 -17.695 1.00 98.19 223 ALA A O 1
ATOM 1689 N N . MET A 1 224 ? 21.026 -0.699 -18.068 1.00 98.31 224 MET A N 1
ATOM 1690 C CA . MET A 1 224 ? 20.793 -1.059 -19.469 1.00 98.31 224 MET A CA 1
ATOM 1691 C C . MET A 1 224 ? 19.706 -2.132 -19.629 1.00 98.31 224 MET A C 1
ATOM 1693 O O . MET A 1 224 ? 18.897 -2.058 -20.555 1.00 98.31 224 MET A O 1
ATOM 1697 N N . ARG A 1 225 ? 19.675 -3.145 -18.754 1.00 98.38 225 ARG A N 1
ATOM 1698 C CA . ARG A 1 225 ? 18.646 -4.201 -18.788 1.00 98.38 225 ARG A CA 1
ATOM 1699 C C . ARG A 1 225 ? 17.258 -3.639 -18.497 1.00 98.38 225 ARG A C 1
ATOM 1701 O O . ARG A 1 225 ? 16.337 -3.899 -19.266 1.00 98.38 225 ARG A O 1
ATOM 1708 N N . VAL A 1 226 ? 17.127 -2.856 -17.428 1.00 98.62 226 VAL A N 1
ATOM 1709 C CA . VAL A 1 226 ? 15.861 -2.226 -17.032 1.00 98.62 226 VAL A CA 1
ATOM 1710 C C . VAL A 1 226 ? 15.413 -1.213 -18.085 1.00 98.62 226 VAL A C 1
ATOM 1712 O O . VAL A 1 226 ? 14.271 -1.282 -18.526 1.00 98.62 226 VAL A O 1
ATOM 1715 N N . ALA A 1 227 ? 16.310 -0.353 -18.578 1.00 98.25 227 ALA A N 1
ATOM 1716 C CA . ALA A 1 227 ? 16.003 0.604 -19.640 1.00 98.25 227 ALA A CA 1
ATOM 1717 C C . ALA A 1 227 ? 15.465 -0.096 -20.893 1.00 98.25 227 ALA A C 1
ATOM 1719 O O . ALA A 1 227 ? 14.417 0.282 -21.402 1.00 98.25 227 ALA A O 1
ATOM 1720 N N . LYS A 1 228 ? 16.119 -1.166 -21.366 1.00 98.38 228 LYS A N 1
ATOM 1721 C CA . LYS A 1 228 ? 15.625 -1.949 -22.512 1.00 98.38 228 LYS A CA 1
ATOM 1722 C C . LYS A 1 228 ? 14.225 -2.511 -22.280 1.00 98.38 228 LYS A C 1
ATOM 1724 O O . LYS A 1 228 ? 13.414 -2.480 -23.200 1.00 98.38 228 LYS A O 1
ATOM 1729 N N . ALA A 1 229 ? 13.948 -3.020 -21.081 1.00 98.44 229 ALA A N 1
ATOM 1730 C CA . ALA A 1 229 ? 12.635 -3.558 -20.742 1.00 98.44 229 ALA A CA 1
ATOM 1731 C C . ALA A 1 229 ? 11.555 -2.461 -20.725 1.00 98.44 229 ALA A C 1
ATOM 1733 O O . ALA A 1 229 ? 10.489 -2.658 -21.302 1.00 98.44 229 ALA A O 1
ATOM 1734 N N . LEU A 1 230 ? 11.849 -1.296 -20.139 1.00 98.38 230 LEU A N 1
ATOM 1735 C CA . LEU A 1 230 ? 10.949 -0.138 -20.121 1.00 98.38 230 LEU A CA 1
ATOM 1736 C C . LEU A 1 230 ? 10.652 0.372 -21.537 1.00 98.38 230 LEU A C 1
ATOM 1738 O O . LEU A 1 230 ? 9.488 0.511 -21.907 1.00 98.38 230 LEU A O 1
ATOM 1742 N N . VAL A 1 231 ? 11.687 0.558 -22.365 1.00 98.00 231 VAL A N 1
ATOM 1743 C CA . VAL A 1 231 ? 11.521 0.986 -23.765 1.00 98.00 231 VAL A CA 1
ATOM 1744 C C . VAL A 1 231 ? 10.694 -0.027 -24.556 1.00 98.00 231 VAL A C 1
ATOM 1746 O O . VAL A 1 231 ? 9.816 0.359 -25.323 1.00 98.00 231 VAL A O 1
ATOM 1749 N N . ALA A 1 232 ? 10.913 -1.328 -24.347 1.00 97.50 232 ALA A N 1
ATOM 1750 C CA . ALA A 1 232 ? 10.119 -2.369 -24.999 1.00 97.50 232 ALA A CA 1
ATOM 1751 C C . ALA A 1 232 ? 8.628 -2.338 -24.604 1.00 97.50 232 ALA A C 1
ATOM 1753 O O . ALA A 1 232 ? 7.797 -2.875 -25.336 1.00 97.50 232 ALA A O 1
ATOM 1754 N N . ARG A 1 233 ? 8.284 -1.714 -23.469 1.00 97.31 233 ARG A N 1
ATOM 1755 C CA . ARG A 1 233 ? 6.905 -1.457 -23.024 1.00 97.31 233 ARG A CA 1
ATOM 1756 C C . ARG A 1 233 ? 6.365 -0.090 -23.442 1.00 97.31 233 ARG A C 1
ATOM 1758 O O . ARG A 1 233 ? 5.216 0.203 -23.137 1.00 97.31 233 ARG A O 1
ATOM 1765 N N . GLY A 1 234 ? 7.142 0.690 -24.193 1.00 95.25 234 GLY A N 1
ATOM 1766 C CA . GLY A 1 234 ? 6.695 1.946 -24.787 1.00 95.25 234 GLY A CA 1
ATOM 1767 C C . GLY A 1 234 ? 6.635 3.117 -23.811 1.00 95.25 234 GLY A C 1
ATOM 1768 O O . GLY A 1 234 ? 5.753 3.953 -23.969 1.00 95.25 234 GLY A O 1
ATOM 1769 N N . CYS A 1 235 ? 7.538 3.173 -22.826 1.00 95.88 235 CYS A N 1
ATOM 1770 C CA . CYS A 1 235 ? 7.643 4.332 -21.939 1.00 95.88 235 CYS A CA 1
ATOM 1771 C C . CYS A 1 235 ? 7.980 5.631 -22.693 1.00 95.88 235 CYS A C 1
ATOM 1773 O O . CYS A 1 235 ? 8.620 5.617 -23.752 1.00 95.88 235 CYS A O 1
ATOM 1775 N N . ASP A 1 236 ? 7.597 6.763 -22.110 1.00 96.12 236 ASP A N 1
ATOM 1776 C CA . ASP A 1 236 ? 7.933 8.094 -22.598 1.00 96.12 236 ASP A CA 1
ATOM 1777 C C . ASP A 1 236 ? 9.418 8.408 -22.353 1.00 96.12 236 ASP A C 1
ATOM 1779 O O . ASP A 1 236 ? 9.876 8.653 -21.233 1.00 96.12 236 ASP A O 1
ATOM 1783 N N . LEU A 1 237 ? 10.189 8.426 -23.441 1.00 96.38 237 LEU A N 1
ATOM 1784 C CA . LEU A 1 237 ? 11.616 8.758 -23.426 1.00 96.38 237 LEU A CA 1
ATOM 1785 C C . LEU A 1 237 ? 11.882 10.247 -23.145 1.00 96.38 237 LEU A C 1
ATOM 1787 O O . LEU A 1 237 ? 13.007 10.608 -22.783 1.00 96.38 237 LEU A O 1
ATOM 1791 N N . GLU A 1 238 ? 10.872 11.097 -23.342 1.00 95.06 238 GLU A N 1
ATOM 1792 C CA . GLU A 1 238 ? 10.956 12.558 -23.279 1.00 95.06 238 GLU A CA 1
ATOM 1793 C C . GLU A 1 238 ? 10.365 13.154 -22.008 1.00 95.06 238 GLU A C 1
ATOM 1795 O O . GLU A 1 238 ? 10.449 14.371 -21.822 1.00 95.06 238 GLU A O 1
ATOM 1800 N N . ALA A 1 239 ? 9.827 12.319 -21.118 1.00 95.19 239 ALA A N 1
ATOM 1801 C CA . ALA A 1 239 ? 9.447 12.753 -19.789 1.00 95.19 239 ALA A CA 1
ATOM 1802 C C . ALA A 1 239 ? 10.632 13.466 -19.119 1.00 95.19 239 ALA A C 1
ATOM 1804 O O . ALA A 1 239 ? 11.792 13.050 -19.244 1.00 95.19 239 ALA A O 1
ATOM 1805 N N . VAL A 1 240 ? 10.327 14.548 -18.404 1.00 94.31 240 VAL A N 1
ATOM 1806 C CA . VAL A 1 240 ? 11.303 15.347 -17.661 1.00 94.31 240 VAL A CA 1
ATOM 1807 C C . VAL A 1 240 ? 10.929 15.406 -16.189 1.00 94.31 240 VAL A C 1
ATOM 1809 O O . VAL A 1 240 ? 9.749 15.477 -15.847 1.00 94.31 240 VAL A O 1
ATOM 1812 N N . ASP A 1 241 ? 11.937 15.371 -15.325 1.00 92.06 241 ASP A N 1
ATOM 1813 C CA . ASP A 1 241 ? 11.758 15.645 -13.902 1.00 92.06 241 ASP A CA 1
ATOM 1814 C C . ASP A 1 241 ? 11.580 17.155 -13.635 1.00 92.06 241 ASP A C 1
ATOM 1816 O O . ASP A 1 241 ? 11.535 17.983 -14.552 1.00 92.06 241 ASP A O 1
ATOM 1820 N N . TYR A 1 242 ? 11.488 17.537 -12.359 1.00 91.44 242 TYR A N 1
ATOM 1821 C CA . TYR A 1 242 ? 11.360 18.940 -11.949 1.00 91.44 242 TYR A CA 1
ATOM 1822 C C . TYR A 1 242 ? 12.570 19.820 -12.331 1.00 91.44 242 TYR A C 1
ATOM 1824 O O . TYR A 1 242 ? 12.441 21.045 -12.357 1.00 91.44 242 TYR A O 1
ATOM 1832 N N . GLU A 1 243 ? 13.732 19.229 -12.634 1.00 90.75 243 GLU A N 1
ATOM 1833 C CA . GLU A 1 243 ? 14.929 19.934 -13.117 1.00 90.75 243 GLU A CA 1
ATOM 1834 C C . GLU A 1 243 ? 14.957 20.052 -14.648 1.00 90.75 243 GLU A C 1
ATOM 1836 O O . GLU A 1 243 ? 15.894 20.621 -15.215 1.00 90.75 243 GLU A O 1
ATOM 1841 N N . GLY A 1 244 ? 13.936 19.533 -15.336 1.00 93.81 244 GLY A N 1
ATOM 1842 C CA . GLY A 1 244 ? 13.874 19.501 -16.793 1.00 93.81 244 GLY A CA 1
ATOM 1843 C C . GLY A 1 244 ? 14.790 18.443 -17.413 1.00 93.81 244 GLY A C 1
ATOM 1844 O O . GLY A 1 244 ? 15.122 18.547 -18.597 1.00 93.81 244 GLY A O 1
ATOM 1845 N N . GLN A 1 245 ? 15.245 17.450 -16.642 1.00 94.50 245 GLN A N 1
ATOM 1846 C CA . GLN A 1 245 ? 16.151 16.409 -17.122 1.00 94.50 245 GLN A CA 1
ATOM 1847 C C . GLN A 1 245 ? 15.372 15.196 -17.631 1.00 94.50 245 GLN A C 1
ATOM 1849 O O . GLN A 1 245 ? 14.514 14.651 -16.945 1.00 94.50 245 GLN A O 1
ATOM 1854 N N . THR A 1 246 ? 15.713 14.735 -18.837 1.00 96.06 246 THR A N 1
ATOM 1855 C CA . THR A 1 246 ? 15.269 13.433 -19.356 1.00 96.06 246 THR A CA 1
ATOM 1856 C C . THR A 1 246 ? 16.157 12.313 -18.820 1.00 96.06 246 THR A C 1
ATOM 1858 O O . THR A 1 246 ? 17.309 12.548 -18.439 1.00 96.06 246 THR A O 1
ATOM 1861 N N . ALA A 1 247 ? 15.693 11.064 -18.899 1.00 96.81 247 ALA A N 1
ATOM 1862 C CA . ALA A 1 247 ? 16.501 9.900 -18.524 1.00 96.81 247 ALA A CA 1
ATOM 1863 C C . ALA A 1 247 ? 17.856 9.838 -19.263 1.00 96.81 247 ALA A C 1
ATOM 1865 O O . ALA A 1 247 ? 18.877 9.490 -18.671 1.00 96.81 247 ALA A O 1
ATOM 1866 N N . ALA A 1 248 ? 17.908 10.245 -20.539 1.00 97.00 248 ALA A N 1
ATOM 1867 C CA . ALA A 1 248 ? 19.158 10.298 -21.302 1.00 97.00 248 ALA A CA 1
ATOM 1868 C C . ALA A 1 248 ? 20.134 11.367 -20.774 1.00 97.00 248 ALA A C 1
ATOM 1870 O O . ALA A 1 248 ? 21.348 11.151 -20.793 1.00 97.00 248 ALA A O 1
ATOM 1871 N N . THR A 1 249 ? 19.627 12.509 -20.300 1.00 96.38 249 THR A N 1
ATOM 1872 C CA . THR A 1 249 ? 20.442 13.546 -19.647 1.00 96.38 249 THR A CA 1
ATOM 1873 C C . THR A 1 249 ? 20.967 13.054 -18.299 1.00 96.38 249 THR A C 1
ATOM 1875 O O . THR A 1 249 ? 22.168 13.153 -18.043 1.00 96.38 249 THR A O 1
ATOM 1878 N N . ILE A 1 250 ? 20.110 12.438 -17.477 1.00 96.38 250 ILE A N 1
ATOM 1879 C CA . ILE A 1 250 ? 20.504 11.882 -16.173 1.00 96.38 250 ILE A CA 1
ATOM 1880 C C . ILE A 1 250 ? 21.561 10.779 -16.350 1.00 96.38 250 ILE A C 1
ATOM 1882 O O . ILE A 1 250 ? 22.549 10.745 -15.615 1.00 96.38 250 ILE A O 1
ATOM 1886 N N . ALA A 1 251 ? 21.430 9.917 -17.363 1.00 96.81 251 ALA A N 1
ATOM 1887 C CA . ALA A 1 251 ? 22.421 8.884 -17.679 1.00 96.81 251 ALA A CA 1
ATOM 1888 C C . ALA A 1 251 ? 23.815 9.469 -17.987 1.00 96.81 251 ALA A C 1
ATOM 1890 O O . ALA A 1 251 ? 24.823 8.921 -17.547 1.00 96.81 251 ALA A O 1
ATOM 1891 N N . VAL A 1 252 ? 23.905 10.612 -18.680 1.00 96.62 252 VAL A N 1
ATOM 1892 C CA . VAL A 1 252 ? 25.192 11.310 -18.876 1.00 96.62 252 VAL A CA 1
ATOM 1893 C C . VAL A 1 252 ? 25.740 11.832 -17.550 1.00 96.62 252 VAL A C 1
ATOM 1895 O O . VAL A 1 252 ? 26.909 11.602 -17.242 1.00 96.62 252 VAL A O 1
ATOM 1898 N N . ASN A 1 253 ? 24.898 12.493 -16.752 1.00 94.31 253 ASN A N 1
ATOM 1899 C CA . ASN A 1 253 ? 25.291 13.084 -15.469 1.00 94.31 253 ASN A CA 1
ATOM 1900 C C . ASN A 1 253 ? 25.758 12.026 -14.453 1.00 94.31 253 ASN A C 1
ATOM 1902 O O . ASN A 1 253 ? 26.611 12.300 -13.612 1.00 94.31 253 ASN A O 1
ATOM 1906 N N . THR A 1 254 ? 25.237 10.804 -14.562 1.00 93.25 254 THR A N 1
ATOM 1907 C CA . THR A 1 254 ? 25.583 9.646 -13.721 1.00 93.25 254 THR A CA 1
ATOM 1908 C C . THR A 1 254 ? 26.691 8.765 -14.312 1.00 93.25 254 THR A C 1
ATOM 1910 O O . THR A 1 254 ? 26.966 7.688 -13.785 1.00 93.25 254 THR A O 1
ATOM 1913 N N . ASN A 1 255 ? 27.374 9.228 -15.369 1.00 94.69 255 ASN A N 1
ATOM 1914 C CA . ASN A 1 255 ? 28.477 8.528 -16.035 1.00 94.69 255 ASN A CA 1
ATOM 1915 C C . ASN A 1 255 ? 28.084 7.144 -16.603 1.00 94.69 255 ASN A C 1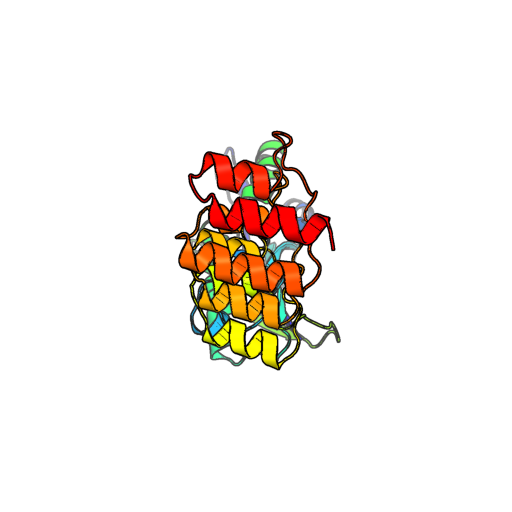
ATOM 1917 O O . ASN A 1 255 ? 28.831 6.173 -16.481 1.00 94.69 255 ASN A O 1
ATOM 1921 N N . GLN A 1 256 ? 26.913 7.068 -17.244 1.00 96.81 256 GLN A N 1
ATOM 1922 C CA . GLN A 1 256 ? 26.392 5.898 -17.967 1.00 96.81 256 GLN A CA 1
ATOM 1923 C C . GLN A 1 256 ? 26.202 6.203 -19.468 1.00 96.81 256 GLN A C 1
ATOM 1925 O O . GLN A 1 256 ? 25.069 6.239 -19.967 1.00 96.81 256 GLN A O 1
ATOM 1930 N N . PRO A 1 257 ? 27.292 6.471 -20.215 1.00 95.25 257 PRO A N 1
ATOM 1931 C CA . PRO A 1 257 ? 27.209 6.936 -21.598 1.00 95.25 257 PRO A CA 1
ATOM 1932 C C . PRO A 1 257 ? 26.528 5.933 -22.537 1.00 95.25 257 PRO A C 1
ATOM 1934 O O . PRO A 1 257 ? 25.807 6.358 -23.437 1.00 95.25 257 PRO A O 1
ATOM 1937 N N . GLU A 1 258 ? 26.676 4.627 -22.309 1.00 97.25 258 GLU A N 1
ATOM 1938 C CA . GLU A 1 258 ? 26.048 3.589 -23.132 1.00 97.25 258 GLU A CA 1
ATOM 1939 C C . GLU A 1 258 ? 24.521 3.589 -22.986 1.00 97.25 258 GLU A C 1
ATOM 1941 O O . GLU A 1 258 ? 23.806 3.415 -23.972 1.00 97.25 258 GLU A O 1
ATOM 1946 N N . VAL A 1 259 ? 24.004 3.815 -21.771 1.00 97.31 259 VAL A N 1
ATOM 1947 C CA . VAL A 1 259 ? 22.556 3.955 -21.527 1.00 97.31 259 VAL A CA 1
ATOM 1948 C C . VAL A 1 259 ? 22.041 5.221 -22.205 1.00 97.31 259 VAL A C 1
ATOM 1950 O O . VAL A 1 259 ? 21.035 5.172 -22.911 1.00 97.31 259 VAL A O 1
ATOM 1953 N N . ALA A 1 260 ? 22.753 6.342 -22.060 1.00 97.19 260 ALA A N 1
ATOM 1954 C CA . ALA A 1 260 ? 22.385 7.596 -22.714 1.00 97.19 260 ALA A CA 1
ATOM 1955 C C . ALA A 1 260 ? 22.351 7.465 -24.246 1.00 97.19 260 ALA A C 1
ATOM 1957 O O . ALA A 1 260 ? 21.431 7.969 -24.893 1.00 97.19 260 ALA A O 1
ATOM 1958 N N . GLU A 1 261 ? 23.344 6.795 -24.834 1.00 96.56 261 GLU A N 1
ATOM 1959 C CA . GLU A 1 261 ? 23.398 6.525 -26.271 1.00 96.56 261 GLU A CA 1
ATOM 1960 C C . GLU A 1 261 ? 22.231 5.643 -26.710 1.00 96.56 261 GLU A C 1
ATOM 1962 O O . GLU A 1 261 ? 21.507 6.020 -27.632 1.00 96.56 261 GLU A O 1
ATOM 1967 N N . PHE A 1 262 ? 21.982 4.533 -26.006 1.00 97.31 262 PHE A N 1
ATOM 1968 C CA . PHE A 1 262 ? 20.835 3.668 -26.272 1.00 97.31 262 PHE A CA 1
ATOM 1969 C C . PHE A 1 262 ? 19.533 4.477 -26.313 1.00 97.31 262 PHE A C 1
ATOM 1971 O O . PHE A 1 262 ? 18.867 4.479 -27.345 1.00 97.31 262 PHE A O 1
ATOM 1978 N N . LEU A 1 263 ? 19.215 5.242 -25.267 1.00 96.00 263 LEU A N 1
ATOM 1979 C CA . LEU A 1 263 ? 17.972 6.021 -25.199 1.00 96.00 263 LEU A CA 1
ATOM 1980 C C . LEU A 1 263 ? 17.839 7.033 -26.349 1.00 96.00 263 LEU A C 1
ATOM 1982 O O . LEU A 1 263 ? 16.768 7.159 -26.941 1.00 96.00 263 LEU A O 1
ATOM 1986 N N . ARG A 1 264 ? 18.930 7.705 -26.737 1.00 94.62 264 ARG A N 1
ATOM 1987 C CA . ARG A 1 264 ? 18.920 8.638 -27.880 1.00 94.62 264 ARG A CA 1
ATOM 1988 C C . ARG A 1 264 ? 18.610 7.947 -29.205 1.00 94.62 264 ARG A C 1
ATOM 1990 O O . ARG A 1 264 ? 17.912 8.536 -30.024 1.00 94.62 264 ARG A O 1
ATOM 1997 N N . THR A 1 265 ? 19.094 6.722 -29.418 1.00 94.62 265 THR A N 1
ATOM 1998 C CA . THR A 1 265 ? 18.814 5.968 -30.658 1.00 94.62 265 THR A CA 1
ATOM 1999 C C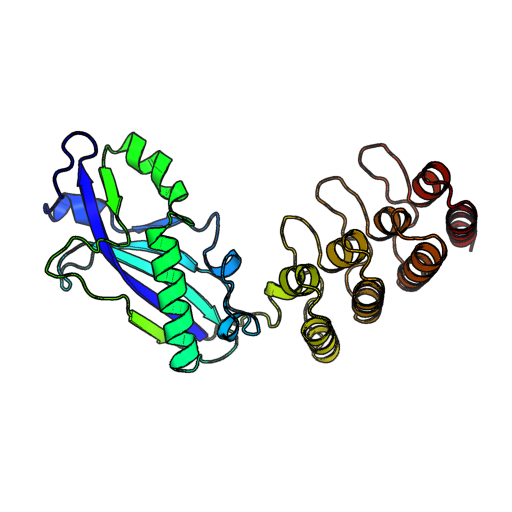 . THR A 1 265 ? 17.359 5.508 -30.765 1.00 94.62 265 THR A C 1
ATOM 2001 O O . THR A 1 265 ? 16.818 5.418 -31.869 1.00 94.62 265 THR A O 1
ATOM 2004 N N . GLN A 1 266 ? 16.700 5.257 -29.631 1.00 91.38 266 GLN A N 1
ATOM 2005 C CA . GLN A 1 266 ? 15.296 4.835 -29.604 1.00 91.38 266 GLN A CA 1
ATOM 2006 C C . GLN A 1 266 ? 14.343 5.974 -29.998 1.00 91.38 266 GLN A C 1
ATOM 2008 O O . GLN A 1 266 ? 13.299 5.712 -30.575 1.00 91.38 266 GLN A O 1
ATOM 2013 N N . ARG A 1 267 ? 14.734 7.242 -29.797 1.00 77.12 267 ARG A N 1
ATOM 2014 C CA . ARG A 1 267 ? 13.962 8.421 -30.245 1.00 77.12 267 ARG A CA 1
ATOM 2015 C C . ARG A 1 267 ? 13.892 8.588 -31.763 1.00 77.12 267 ARG A C 1
ATOM 2017 O O . ARG A 1 267 ? 13.052 9.329 -32.261 1.00 77.12 267 ARG A O 1
ATOM 2024 N N . THR A 1 268 ? 14.852 8.013 -32.483 1.00 62.25 268 THR A N 1
ATOM 2025 C CA . THR A 1 268 ? 15.025 8.219 -33.930 1.00 62.25 268 THR A CA 1
ATOM 2026 C C . THR A 1 268 ? 14.440 7.097 -34.787 1.00 62.25 268 THR A C 1
ATOM 2028 O O . THR A 1 268 ? 14.583 7.154 -36.008 1.00 62.25 268 THR A O 1
ATOM 2031 N N . SER A 1 269 ? 13.831 6.084 -34.162 1.00 53.84 269 SER A N 1
ATOM 2032 C CA . SER A 1 269 ? 13.255 4.897 -34.816 1.00 53.84 269 SER A CA 1
ATOM 2033 C C . SER A 1 269 ? 11.733 4.974 -34.842 1.00 53.84 269 SER A C 1
ATOM 2035 O O . SER A 1 269 ? 11.156 4.542 -35.864 1.00 53.84 269 SER A O 1
#

Foldseek 3Di:
DKKKWKFDKWKAQLVPRHTDQDQVVLQVQFFDKAFPAALVLVDDDPLCLQWLKDFQIWGWHADVVVRTIMIIGMIDTQDDDDPVRQVSVLVSSLVCLQVCNRVVSCVVVCVVPSMDMRNNPPVDPPGDRIDMDDDCPVDHGFRPLVLLVCLLVVVVVSLLVCLVVLGQQQHDDPQDGSLLSCLLVLVLVSNLSSLVSPHDQLDAGPQQQGSLLSLLVHDLVSSQVSNVSSVVSPYDQCRAGPVNDGSLRSNVVSVNPVSNVVSVVSVVD

Radius of gyration: 23.77 Å; chains: 1; bounding box: 55×40×71 Å

Sequence (269 aa):
MKILVSGQASAHDDETGEIITDAARLRSLGGLRYDGDLCANYLDHEQLNDISIVGGAIEVVWAPDQSGLRVVSEYWSPVELSPDQLQALTDQTLGQWSDGIGEGCFDEWSQESGIGLDLAPFARDDYQDPVAEQVDDDREVPRFAHLAKAVWKGRLDVVQQAVEEKADLNAVYDGHTALLLAIMKKDVAIALLLIEGGADVDRGSVIGTTPLMACTSLPPADAMRVAKALVARGCDLEAVDYEGQTAATIAVNTNQPEVAEFLRTQRTS